Protein AF-A0A955N1K5-F1 (afdb_monomer_lite)

Structure (mmCIF, N/CA/C/O backbone):
data_AF-A0A955N1K5-F1
#
_entry.id   AF-A0A955N1K5-F1
#
loop_
_atom_site.group_PDB
_atom_site.id
_atom_site.type_symbol
_atom_site.label_atom_id
_atom_site.label_alt_id
_atom_site.label_comp_id
_atom_site.label_asym_id
_atom_site.label_entity_id
_atom_site.label_seq_id
_atom_site.pdbx_PDB_ins_code
_atom_site.Cartn_x
_atom_site.Cartn_y
_atom_site.Cartn_z
_atom_site.occupancy
_atom_site.B_iso_or_equiv
_atom_site.auth_seq_id
_atom_site.auth_comp_id
_atom_site.auth_asym_id
_atom_site.auth_atom_id
_atom_site.pdbx_PDB_model_num
ATOM 1 N N . GLN A 1 1 ? 22.928 -23.665 -43.274 1.00 59.81 1 GLN A N 1
ATOM 2 C CA . GLN A 1 1 ? 23.937 -23.018 -44.144 1.00 59.81 1 GLN A CA 1
ATOM 3 C C . GLN A 1 1 ? 23.493 -22.958 -45.611 1.00 59.81 1 GLN A C 1
ATOM 5 O O . GLN A 1 1 ? 23.493 -21.864 -46.149 1.00 59.81 1 GLN A O 1
ATOM 10 N N . ALA A 1 2 ? 23.004 -24.045 -46.228 1.00 74.44 2 ALA A N 1
ATOM 11 C CA . ALA A 1 2 ? 22.554 -24.039 -47.636 1.00 74.44 2 ALA A CA 1
ATOM 12 C C . ALA A 1 2 ? 21.401 -23.062 -47.976 1.00 74.44 2 ALA A C 1
ATOM 14 O O . ALA A 1 2 ? 21.332 -22.563 -49.092 1.00 74.44 2 ALA A O 1
ATOM 15 N N . PHE A 1 3 ? 20.502 -22.772 -47.029 1.00 81.19 3 PHE A N 1
ATOM 16 C CA . PHE A 1 3 ? 19.391 -21.833 -47.245 1.00 81.19 3 PHE A CA 1
ATOM 17 C C . PHE A 1 3 ? 19.854 -20.373 -47.374 1.00 81.19 3 PHE A C 1
ATOM 19 O O . PHE A 1 3 ? 19.385 -19.660 -48.250 1.00 81.19 3 PHE A O 1
ATOM 26 N N . ILE A 1 4 ? 20.814 -19.951 -46.543 1.00 79.25 4 ILE A N 1
ATOM 27 C CA . ILE A 1 4 ? 21.370 -18.589 -46.571 1.00 79.25 4 ILE A CA 1
ATOM 28 C C . ILE A 1 4 ? 22.129 -18.345 -47.878 1.00 79.25 4 ILE A C 1
ATOM 30 O O . ILE A 1 4 ? 21.906 -17.327 -48.515 1.00 79.25 4 ILE A O 1
ATOM 34 N N . ALA A 1 5 ? 22.939 -19.315 -48.314 1.00 81.31 5 ALA A N 1
ATOM 35 C CA . ALA A 1 5 ? 23.672 -19.221 -49.578 1.00 81.31 5 ALA A CA 1
ATOM 36 C C . ALA A 1 5 ? 22.735 -19.060 -50.790 1.00 81.31 5 ALA A C 1
ATOM 38 O O . ALA A 1 5 ? 22.993 -18.250 -51.669 1.00 81.31 5 ALA A O 1
ATOM 39 N N . ARG A 1 6 ? 21.596 -19.767 -50.805 1.00 83.75 6 ARG A N 1
ATOM 40 C CA . ARG A 1 6 ? 20.588 -19.621 -51.870 1.00 83.75 6 ARG A CA 1
ATOM 41 C C . ARG A 1 6 ? 19.860 -18.278 -51.844 1.00 83.75 6 ARG A C 1
ATOM 43 O O . ARG A 1 6 ? 19.442 -17.805 -52.893 1.00 83.75 6 ARG A O 1
ATOM 50 N N . LEU A 1 7 ? 19.672 -17.686 -50.663 1.00 82.88 7 LEU A N 1
ATOM 51 C CA . LEU A 1 7 ? 19.115 -16.337 -50.553 1.00 82.88 7 LEU A CA 1
ATOM 52 C C . LEU A 1 7 ? 20.117 -15.288 -51.046 1.00 82.88 7 LEU A C 1
ATOM 54 O O . LEU A 1 7 ? 19.706 -14.374 -51.750 1.00 82.88 7 LEU A O 1
ATOM 58 N N . GLU A 1 8 ? 21.408 -15.439 -50.735 1.00 83.44 8 GLU A N 1
ATOM 59 C CA . GLU A 1 8 ? 22.475 -14.587 -51.284 1.00 83.44 8 GLU A CA 1
ATOM 60 C C . GLU A 1 8 ? 22.491 -14.651 -52.819 1.00 83.44 8 GLU A C 1
ATOM 62 O O . GLU A 1 8 ? 22.322 -13.621 -53.464 1.00 83.44 8 GLU A O 1
ATOM 67 N N . GLU A 1 9 ? 22.543 -15.856 -53.400 1.00 85.88 9 GLU A N 1
ATOM 68 C CA . GLU A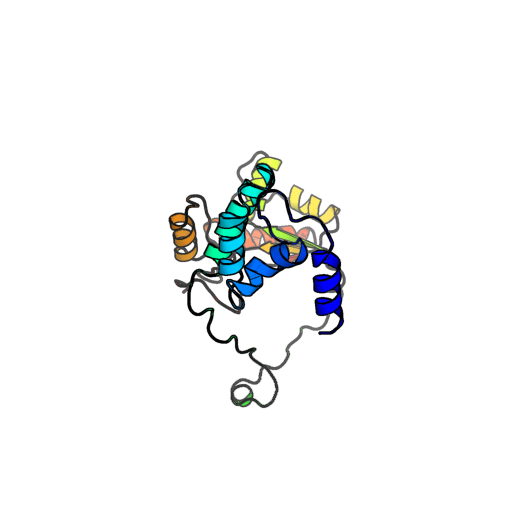 1 9 ? 22.518 -16.052 -54.860 1.00 85.88 9 GLU A CA 1
ATOM 69 C C . GLU A 1 9 ? 21.270 -15.453 -55.529 1.00 85.88 9 GLU A C 1
ATOM 71 O O . GLU A 1 9 ? 21.360 -14.885 -56.615 1.00 85.88 9 GLU A O 1
ATOM 76 N N . PHE A 1 10 ? 20.098 -15.566 -54.895 1.00 87.94 10 PHE A N 1
ATOM 77 C CA . PHE A 1 10 ? 18.860 -14.989 -55.418 1.00 87.94 10 PHE A CA 1
ATOM 78 C C . PHE A 1 10 ? 18.899 -13.454 -55.401 1.00 87.94 10 PHE A C 1
ATOM 80 O O . PHE A 1 10 ? 18.646 -12.817 -56.423 1.00 87.94 10 PHE A O 1
ATOM 87 N N . PHE A 1 11 ? 19.248 -12.848 -54.262 1.00 88.00 11 PHE A N 1
ATOM 88 C CA . PHE A 1 11 ? 19.240 -11.390 -54.110 1.00 88.00 11 PHE A CA 1
ATOM 89 C C . PHE A 1 11 ? 20.395 -10.682 -54.830 1.00 88.00 11 PHE A C 1
ATOM 91 O O . PHE A 1 11 ? 20.293 -9.479 -55.055 1.00 88.00 11 PHE A O 1
ATOM 98 N N . ASP A 1 12 ? 21.442 -11.401 -55.240 1.00 86.31 12 ASP A N 1
ATOM 99 C CA . ASP A 1 12 ? 22.481 -10.892 -56.145 1.00 86.31 12 ASP A CA 1
ATOM 100 C C . ASP A 1 12 ? 21.960 -10.635 -57.571 1.00 86.31 12 ASP A C 1
ATOM 102 O O . ASP A 1 12 ? 22.553 -9.849 -58.311 1.00 86.31 12 ASP A O 1
ATOM 106 N N . THR A 1 13 ? 20.841 -11.258 -57.961 1.00 88.62 13 THR A N 1
ATOM 107 C CA . THR A 1 13 ? 20.196 -11.024 -59.268 1.00 88.62 13 THR A CA 1
ATOM 108 C C . THR A 1 13 ? 19.168 -9.887 -59.257 1.00 88.62 13 THR A C 1
ATOM 110 O O . THR A 1 13 ? 18.725 -9.447 -60.318 1.00 88.62 13 THR A O 1
ATOM 113 N N . GLU A 1 14 ? 18.816 -9.387 -58.073 1.00 89.50 14 GLU A N 1
ATOM 114 C CA . GLU A 1 14 ? 17.823 -8.333 -57.862 1.00 89.50 14 GLU A CA 1
ATOM 115 C C . GLU A 1 14 ? 18.480 -6.938 -57.815 1.00 89.50 14 GLU A C 1
ATOM 117 O O . GLU A 1 14 ? 19.673 -6.809 -57.517 1.00 89.50 14 GLU A O 1
ATOM 122 N N . PRO A 1 15 ? 17.734 -5.854 -58.099 1.00 86.56 15 PRO A N 1
ATOM 123 C CA . PRO A 1 15 ? 18.280 -4.505 -58.024 1.00 86.56 15 PRO A CA 1
ATOM 124 C C . PRO A 1 15 ? 18.737 -4.153 -56.594 1.00 86.56 15 PRO A C 1
ATOM 126 O O . PRO A 1 15 ? 18.101 -4.553 -55.614 1.00 86.56 15 PRO A O 1
ATOM 129 N N . PRO A 1 16 ? 19.820 -3.366 -56.449 1.00 87.06 16 PRO A N 1
ATOM 130 C CA . PRO A 1 16 ? 20.328 -2.970 -55.143 1.00 87.06 16 PRO A CA 1
ATOM 131 C C . PRO A 1 16 ? 19.340 -2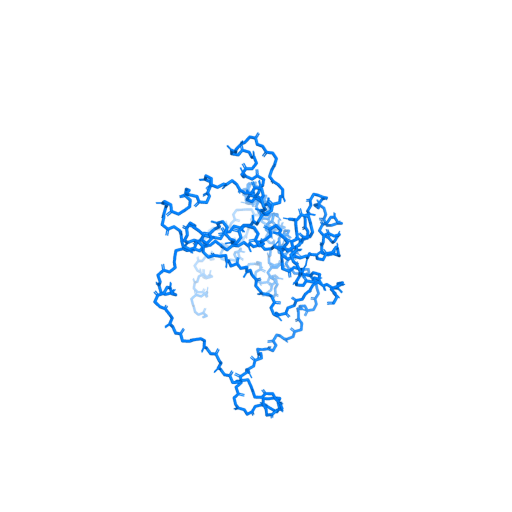.059 -54.410 1.00 87.06 16 PRO A C 1
ATOM 133 O O . PRO A 1 16 ? 18.555 -1.327 -55.019 1.00 87.06 16 PRO A O 1
ATOM 136 N N . VAL A 1 17 ? 19.432 -2.044 -53.081 1.00 84.50 17 VAL A N 1
ATOM 137 C CA . VAL A 1 17 ? 18.657 -1.134 -52.237 1.00 84.50 17 VAL A CA 1
ATOM 138 C C . VAL A 1 17 ? 19.058 0.306 -52.561 1.00 84.50 17 VAL A C 1
ATOM 140 O O . VAL A 1 17 ? 20.218 0.708 -52.395 1.00 84.50 17 VAL A O 1
ATOM 143 N N . GLY A 1 18 ? 18.086 1.085 -53.040 1.00 78.69 18 GLY A N 1
ATOM 144 C CA . GLY A 1 18 ? 18.268 2.495 -53.375 1.00 78.69 18 GLY A CA 1
ATOM 145 C C . GLY A 1 18 ? 18.814 3.275 -52.180 1.00 78.69 18 GLY A C 1
ATOM 146 O O . GLY A 1 18 ? 18.284 3.171 -51.081 1.00 78.69 18 GLY A O 1
ATOM 147 N N . GLY A 1 19 ? 19.900 4.021 -52.389 1.00 79.81 19 GLY A N 1
ATOM 148 C CA . GLY A 1 19 ? 20.586 4.786 -51.341 1.00 79.81 19 GLY A CA 1
ATOM 149 C C . GLY A 1 19 ? 21.733 4.053 -50.632 1.00 79.81 19 GLY A C 1
ATOM 150 O O . GLY A 1 19 ? 22.594 4.729 -50.077 1.00 79.81 19 GLY A O 1
ATOM 151 N N . LEU A 1 20 ? 21.802 2.715 -50.699 1.00 81.44 20 LEU A N 1
ATOM 152 C CA . LEU A 1 20 ? 22.854 1.912 -50.045 1.00 81.44 20 LEU A CA 1
ATOM 153 C C . LEU A 1 20 ? 23.731 1.110 -51.014 1.00 81.44 20 LEU A C 1
ATOM 155 O O . LEU A 1 20 ? 24.827 0.700 -50.641 1.00 81.44 20 LEU A O 1
ATOM 159 N N . GLY A 1 21 ? 23.273 0.875 -52.248 1.00 81.69 21 GLY A N 1
ATOM 160 C CA . GLY A 1 21 ? 24.094 0.273 -53.307 1.00 81.69 21 GLY A CA 1
ATOM 161 C C . GLY A 1 21 ? 24.486 -1.191 -53.077 1.00 81.69 21 GLY A C 1
ATOM 162 O O . GLY A 1 21 ? 25.385 -1.688 -53.747 1.00 81.69 21 GLY A O 1
ATOM 163 N N . THR A 1 22 ? 23.824 -1.884 -52.147 1.00 85.50 22 THR A N 1
ATOM 164 C CA . THR A 1 22 ? 24.037 -3.311 -51.857 1.00 85.50 22 THR A CA 1
ATOM 165 C C . THR A 1 22 ? 22.741 -4.091 -52.044 1.00 85.50 22 THR A C 1
ATOM 167 O O . THR A 1 22 ? 21.657 -3.506 -52.107 1.00 85.50 22 THR A O 1
ATOM 170 N N . THR A 1 23 ? 22.835 -5.415 -52.156 1.00 90.62 23 THR A N 1
ATOM 171 C CA . THR A 1 23 ? 21.651 -6.280 -52.236 1.00 90.62 23 THR A CA 1
ATOM 172 C C . THR A 1 23 ? 20.829 -6.180 -50.954 1.00 90.62 23 THR A C 1
ATOM 174 O O . THR A 1 23 ? 21.359 -5.853 -49.887 1.00 90.62 23 THR A O 1
ATOM 177 N N . LEU A 1 24 ? 19.526 -6.472 -51.025 1.00 87.12 24 LEU A N 1
ATOM 178 C CA . LEU A 1 24 ? 18.658 -6.452 -49.841 1.00 87.12 24 LEU A CA 1
ATOM 179 C C . LEU A 1 24 ? 19.196 -7.374 -48.742 1.00 87.12 24 LEU A C 1
ATOM 181 O O . LEU A 1 24 ? 19.251 -6.999 -47.571 1.00 87.12 24 LEU A O 1
ATOM 185 N N . PHE A 1 25 ? 19.638 -8.567 -49.133 1.00 88.44 25 PHE A N 1
ATOM 186 C CA . PHE A 1 25 ? 20.195 -9.528 -48.196 1.00 88.44 25 PHE A CA 1
ATOM 187 C C . PHE A 1 25 ? 21.510 -9.034 -47.580 1.00 88.44 25 PHE A C 1
ATOM 189 O O . PHE A 1 25 ? 21.684 -9.108 -46.363 1.00 88.44 25 PHE A O 1
ATOM 1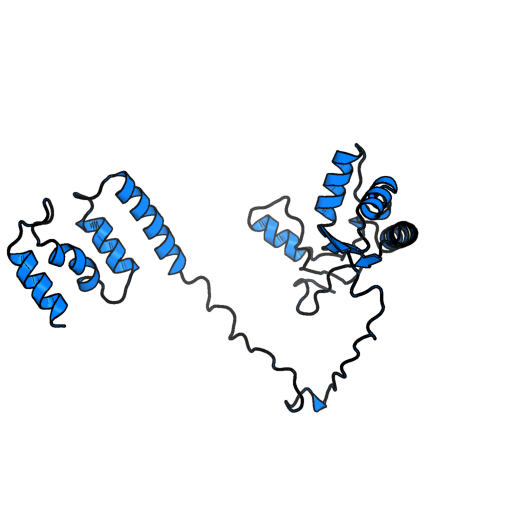96 N N . GLY A 1 26 ? 22.398 -8.451 -48.393 1.00 87.19 26 GLY A N 1
ATOM 197 C CA . GLY A 1 26 ? 23.628 -7.819 -47.918 1.00 87.19 26 GLY A CA 1
ATOM 198 C C . GLY A 1 26 ? 23.355 -6.669 -46.948 1.00 87.19 26 GLY A C 1
ATOM 199 O O . GLY A 1 26 ? 23.976 -6.605 -45.888 1.00 87.19 26 GLY A O 1
ATOM 200 N N . THR A 1 27 ? 22.366 -5.825 -47.257 1.00 89.44 27 THR A N 1
ATOM 201 C CA . THR A 1 27 ? 21.914 -4.731 -46.389 1.00 89.44 27 THR A CA 1
ATOM 202 C C . THR A 1 27 ? 21.488 -5.278 -45.030 1.00 89.44 27 THR A C 1
ATOM 204 O O . THR A 1 27 ? 22.069 -4.900 -44.022 1.00 89.44 27 THR A O 1
ATOM 207 N N . LEU A 1 28 ? 20.548 -6.227 -44.980 1.00 89.50 28 LEU A N 1
ATOM 208 C CA . LEU A 1 28 ? 20.025 -6.766 -43.717 1.00 89.50 28 LEU A CA 1
ATOM 209 C C . LEU A 1 28 ? 21.088 -7.491 -42.877 1.00 89.50 28 LEU A C 1
ATOM 211 O O . LEU A 1 28 ? 20.984 -7.537 -41.651 1.00 89.50 28 LEU A O 1
ATOM 215 N N . ARG A 1 29 ? 22.122 -8.040 -43.519 1.00 89.69 29 ARG A N 1
ATOM 216 C CA . ARG A 1 29 ? 23.210 -8.761 -42.850 1.00 89.69 29 ARG A CA 1
ATOM 217 C C . ARG A 1 29 ? 24.349 -7.845 -42.389 1.00 89.69 29 ARG A C 1
ATOM 219 O O . ARG A 1 29 ? 25.094 -8.218 -41.482 1.00 89.69 29 ARG A O 1
ATOM 226 N N . ALA A 1 30 ? 24.479 -6.651 -42.965 1.00 91.62 30 ALA A N 1
ATOM 227 C CA . ALA A 1 30 ? 25.572 -5.724 -42.685 1.00 91.62 30 ALA A CA 1
ATOM 228 C C . ALA A 1 30 ? 25.722 -5.329 -41.198 1.00 91.62 30 ALA A C 1
ATOM 230 O O . ALA A 1 30 ? 26.855 -5.362 -40.714 1.00 91.62 30 ALA A O 1
ATOM 231 N N . PRO A 1 31 ? 24.646 -5.052 -40.426 1.00 92.94 31 PRO A N 1
ATOM 232 C CA . PRO A 1 31 ? 24.770 -4.753 -39.000 1.00 92.94 31 PRO A CA 1
ATOM 233 C C . PRO A 1 31 ? 25.352 -5.936 -38.222 1.00 92.94 31 PRO A C 1
ATOM 235 O O . PRO A 1 31 ? 26.295 -5.767 -37.451 1.00 92.94 31 PRO A O 1
ATOM 238 N N . ILE A 1 32 ? 24.845 -7.148 -38.483 1.00 92.44 32 ILE A N 1
ATOM 239 C CA . ILE A 1 32 ? 25.281 -8.392 -37.829 1.00 92.44 32 ILE A CA 1
ATOM 240 C C . ILE A 1 32 ? 26.763 -8.656 -38.109 1.00 92.44 32 ILE A C 1
ATOM 242 O O . ILE A 1 32 ? 27.496 -9.068 -37.217 1.00 92.44 32 ILE A O 1
ATOM 246 N N . LEU A 1 33 ? 27.226 -8.399 -39.335 1.00 91.62 33 LEU A N 1
ATOM 247 C CA . LEU A 1 33 ? 28.637 -8.553 -39.697 1.00 91.62 33 LEU A CA 1
ATOM 248 C C . LEU A 1 33 ? 29.524 -7.478 -39.059 1.00 91.62 33 LEU A C 1
ATOM 250 O O . LEU A 1 33 ? 30.640 -7.781 -38.644 1.00 91.62 33 LEU A O 1
ATOM 254 N N . ALA A 1 34 ? 29.035 -6.241 -38.961 1.00 93.06 34 ALA A N 1
ATOM 255 C CA . ALA A 1 34 ? 29.769 -5.131 -38.362 1.00 93.06 34 ALA A CA 1
ATOM 256 C C . ALA A 1 34 ? 29.879 -5.238 -36.832 1.00 93.06 34 ALA A C 1
ATOM 258 O O . ALA A 1 34 ? 30.836 -4.736 -36.245 1.00 93.06 34 ALA A O 1
ATOM 259 N N . SER A 1 35 ? 28.909 -5.866 -36.164 1.00 92.88 35 SER A N 1
ATOM 260 C CA . SER A 1 35 ? 28.902 -6.046 -34.705 1.00 92.88 35 SER A CA 1
ATOM 261 C C . SER A 1 35 ? 28.270 -7.385 -34.293 1.00 92.88 35 SER A C 1
ATOM 263 O O . SER A 1 35 ? 27.163 -7.417 -33.756 1.00 92.88 35 SER A O 1
ATOM 265 N N . PRO A 1 36 ? 28.972 -8.519 -34.484 1.00 91.75 36 PRO A N 1
ATOM 266 C CA . PRO A 1 36 ? 28.389 -9.851 -34.282 1.00 91.75 36 PRO A CA 1
ATOM 267 C C . PRO A 1 36 ? 27.930 -10.128 -32.849 1.00 91.75 36 PRO A C 1
ATOM 269 O O . PRO A 1 36 ? 26.953 -10.838 -32.639 1.00 91.75 36 PRO A O 1
ATOM 272 N N . ASN A 1 37 ? 28.625 -9.541 -31.873 1.00 90.81 37 ASN A N 1
ATOM 273 C CA . ASN A 1 37 ? 28.447 -9.830 -30.449 1.00 90.81 37 ASN A CA 1
ATOM 274 C C . ASN A 1 37 ? 27.866 -8.645 -29.658 1.00 90.81 37 ASN A C 1
ATOM 276 O O . ASN A 1 37 ? 27.997 -8.613 -28.439 1.00 90.81 37 ASN A O 1
ATOM 280 N N . SER A 1 38 ? 27.282 -7.642 -30.323 1.00 87.62 38 SER A N 1
ATOM 281 C CA . SER A 1 38 ? 26.705 -6.474 -29.646 1.00 87.62 38 SER A CA 1
ATOM 282 C C . SER A 1 38 ? 25.457 -5.990 -30.367 1.00 87.62 38 SER A C 1
ATOM 284 O O . SER A 1 38 ? 25.542 -5.494 -31.490 1.00 87.62 38 SER A O 1
ATOM 286 N N . LEU A 1 39 ? 24.304 -6.099 -29.702 1.00 87.25 39 LEU A N 1
ATOM 287 C CA . LEU A 1 39 ? 23.049 -5.545 -30.212 1.00 87.25 39 LEU A CA 1
ATOM 288 C C . LEU A 1 39 ? 23.133 -4.020 -30.325 1.00 87.25 39 LEU A C 1
ATOM 290 O O . LEU A 1 39 ? 22.718 -3.475 -31.345 1.00 87.25 39 LEU A O 1
ATOM 294 N N . GLN A 1 40 ? 23.754 -3.346 -29.349 1.00 87.94 40 GLN A N 1
ATOM 295 C CA . GLN A 1 40 ? 24.015 -1.907 -29.414 1.00 87.94 40 GLN A CA 1
ATOM 296 C C . GLN A 1 40 ? 24.889 -1.533 -30.622 1.00 87.94 40 GLN A C 1
ATOM 298 O O . GLN A 1 40 ? 24.591 -0.573 -31.327 1.00 87.94 40 GLN A O 1
ATOM 303 N N . GLY A 1 41 ? 25.929 -2.313 -30.925 1.00 88.62 41 GLY A N 1
ATOM 304 C CA . GLY A 1 41 ? 26.774 -2.091 -32.101 1.00 88.62 41 GLY A CA 1
ATOM 305 C C . GLY A 1 41 ? 26.029 -2.289 -33.428 1.00 88.62 41 GLY A C 1
ATOM 306 O O . GLY A 1 41 ? 26.188 -1.492 -34.355 1.00 88.62 41 GLY A O 1
ATOM 307 N N . GLN A 1 42 ? 25.160 -3.305 -33.516 1.00 92.00 42 GLN A N 1
ATOM 308 C CA . GLN A 1 42 ? 24.286 -3.506 -34.683 1.00 92.00 42 GLN A CA 1
ATOM 309 C C . GLN A 1 42 ? 23.309 -2.336 -34.843 1.00 92.00 42 GLN A C 1
ATOM 311 O O . GLN A 1 42 ? 23.080 -1.857 -35.954 1.00 92.00 42 GLN A O 1
ATOM 316 N N . TRP A 1 43 ? 22.775 -1.842 -33.727 1.00 89.69 43 TRP A N 1
ATOM 317 C CA . TRP A 1 43 ? 21.865 -0.706 -33.691 1.00 89.69 43 TRP A CA 1
ATOM 318 C C . TRP A 1 43 ? 22.518 0.589 -34.182 1.00 89.69 43 TRP A C 1
ATOM 320 O O . TRP A 1 43 ? 21.988 1.265 -35.065 1.00 89.69 43 TRP A O 1
ATOM 330 N N . ASP A 1 44 ? 23.710 0.897 -33.671 1.00 88.00 44 ASP A N 1
ATOM 331 C CA . ASP A 1 44 ? 24.497 2.061 -34.075 1.00 88.00 44 ASP A CA 1
ATOM 332 C C . ASP A 1 44 ? 24.857 2.011 -35.566 1.00 88.00 44 ASP A C 1
ATOM 334 O O . ASP A 1 44 ? 24.855 3.041 -36.246 1.00 88.00 44 ASP A O 1
ATOM 338 N N . TYR A 1 45 ? 25.140 0.815 -36.096 1.00 91.38 45 TYR A N 1
ATOM 339 C CA . TYR A 1 45 ? 25.387 0.625 -37.521 1.00 91.38 45 TYR A CA 1
ATOM 340 C C . TYR A 1 45 ? 24.159 1.005 -38.355 1.00 91.38 45 TYR A C 1
ATOM 342 O O . TYR A 1 45 ? 24.291 1.757 -39.321 1.00 91.38 45 TYR A O 1
ATOM 350 N N . ILE A 1 46 ? 22.971 0.525 -37.977 1.00 90.00 46 ILE A N 1
ATOM 351 C CA . ILE A 1 46 ? 21.713 0.836 -38.670 1.00 90.00 46 ILE A CA 1
ATOM 352 C C . ILE A 1 46 ? 21.445 2.342 -38.640 1.00 90.00 46 ILE A C 1
ATOM 354 O O . ILE A 1 46 ? 21.236 2.951 -39.689 1.00 90.00 46 ILE A O 1
ATOM 358 N N . ALA A 1 47 ? 21.517 2.957 -37.457 1.00 85.75 47 ALA A N 1
ATOM 359 C CA . ALA A 1 47 ? 21.227 4.377 -37.280 1.00 85.75 47 ALA A CA 1
ATOM 360 C C . ALA A 1 47 ? 22.149 5.278 -38.119 1.00 85.75 47 ALA A C 1
ATOM 362 O O . ALA A 1 47 ? 21.703 6.286 -38.660 1.00 85.75 47 ALA A O 1
ATOM 363 N N . ARG A 1 48 ? 23.430 4.912 -38.261 1.00 86.94 48 ARG A N 1
ATOM 364 C CA . ARG A 1 48 ? 24.407 5.695 -39.035 1.00 86.94 48 ARG A CA 1
ATOM 365 C C . ARG A 1 48 ? 24.305 5.465 -40.536 1.00 86.94 48 ARG A C 1
ATOM 367 O O . ARG A 1 48 ? 24.422 6.418 -41.299 1.00 86.94 48 ARG A O 1
ATOM 374 N N . ASN A 1 49 ? 24.135 4.215 -40.962 1.00 88.81 49 ASN A N 1
ATOM 375 C CA . ASN A 1 49 ? 24.264 3.855 -42.373 1.00 88.81 49 ASN A CA 1
ATOM 376 C C . ASN A 1 49 ? 22.930 3.890 -43.121 1.00 88.81 49 ASN A C 1
ATOM 378 O O . ASN A 1 49 ? 22.943 4.057 -44.333 1.00 88.81 49 ASN A O 1
ATOM 382 N N . TRP A 1 50 ? 21.789 3.733 -42.442 1.00 89.88 50 TRP A N 1
ATOM 383 C CA . TRP A 1 50 ? 20.471 3.657 -43.092 1.00 89.88 50 TRP A CA 1
ATOM 384 C C . TRP A 1 50 ? 19.637 4.931 -42.931 1.00 89.88 50 TRP A C 1
ATOM 386 O O . TRP A 1 50 ? 18.501 4.978 -43.392 1.00 89.88 50 TRP A O 1
ATOM 396 N N . ALA A 1 51 ? 20.187 5.989 -42.328 1.00 82.56 51 ALA A N 1
ATOM 397 C CA . ALA A 1 51 ? 19.473 7.247 -42.099 1.00 82.56 51 ALA A CA 1
ATOM 398 C C . ALA A 1 51 ? 18.860 7.855 -43.376 1.00 82.56 51 ALA A C 1
ATOM 400 O O . ALA A 1 51 ? 17.814 8.487 -43.310 1.00 82.56 51 ALA A O 1
ATOM 401 N N . SER A 1 52 ? 19.482 7.644 -44.540 1.00 84.44 52 SER A N 1
ATOM 402 C CA . SER A 1 52 ? 19.013 8.159 -45.833 1.00 84.44 52 SER A CA 1
ATOM 403 C C . SER A 1 52 ? 17.819 7.406 -46.428 1.00 84.44 52 SER A C 1
ATOM 405 O O . SER A 1 52 ? 17.176 7.926 -47.337 1.00 84.44 52 SER A O 1
ATOM 407 N N . ILE A 1 53 ? 17.537 6.188 -45.955 1.00 87.00 53 ILE A N 1
ATOM 408 C CA . ILE A 1 53 ? 16.476 5.318 -46.489 1.00 87.00 53 ILE A CA 1
ATOM 409 C C . ILE A 1 53 ? 15.325 5.104 -45.500 1.00 87.00 53 ILE A C 1
ATOM 411 O O . ILE A 1 53 ? 14.290 4.548 -45.866 1.00 87.00 53 ILE A O 1
ATOM 415 N N . LEU A 1 54 ? 15.509 5.509 -44.243 1.00 86.00 54 LEU A N 1
ATOM 416 C CA . LEU A 1 54 ? 14.526 5.333 -43.185 1.00 86.00 54 LEU A CA 1
ATOM 417 C C . LEU A 1 54 ? 13.544 6.514 -43.164 1.00 86.00 54 LEU A C 1
ATOM 419 O O . LEU A 1 54 ? 13.980 7.662 -43.197 1.00 86.00 54 LEU A O 1
ATOM 423 N N . PRO A 1 55 ? 12.229 6.258 -43.056 1.00 89.44 55 PRO A N 1
ATOM 424 C CA . PRO A 1 55 ? 11.250 7.305 -42.784 1.00 89.44 55 PRO A CA 1
ATOM 425 C C . PRO A 1 55 ? 11.554 8.049 -41.476 1.00 89.44 55 PRO A C 1
ATOM 427 O O . PRO A 1 55 ? 11.992 7.433 -40.499 1.00 89.44 55 PRO A O 1
ATOM 430 N N . ASP A 1 56 ? 11.258 9.350 -41.427 1.00 85.75 56 ASP A N 1
ATOM 431 C CA . ASP A 1 56 ? 11.544 10.203 -40.262 1.00 85.75 56 ASP A CA 1
ATOM 432 C C . ASP A 1 56 ? 10.902 9.685 -38.960 1.00 85.75 56 ASP A C 1
ATOM 434 O O . ASP A 1 56 ? 11.509 9.753 -37.889 1.00 85.75 56 ASP A O 1
ATOM 438 N N . ASP A 1 57 ? 9.690 9.120 -39.030 1.00 87.75 57 ASP A N 1
ATOM 439 C CA . ASP A 1 57 ? 8.997 8.569 -37.858 1.00 87.75 57 ASP A CA 1
ATOM 440 C C . ASP A 1 57 ? 9.699 7.317 -37.311 1.00 87.75 57 ASP A C 1
ATOM 442 O O . ASP A 1 57 ? 9.773 7.104 -36.096 1.00 87.75 57 ASP A O 1
ATOM 446 N N . LEU A 1 58 ? 10.243 6.492 -38.208 1.00 84.00 58 LEU A N 1
ATOM 447 C CA . LEU A 1 58 ? 11.005 5.312 -37.846 1.00 84.00 58 LEU A CA 1
ATOM 448 C C . LEU A 1 58 ? 12.366 5.721 -37.280 1.00 84.00 58 LEU A C 1
ATOM 450 O O . LEU A 1 58 ? 12.755 5.198 -36.243 1.00 84.00 58 LEU A O 1
ATOM 454 N N . ALA A 1 59 ? 13.043 6.708 -37.870 1.00 82.62 59 ALA A N 1
ATOM 455 C CA . ALA A 1 59 ? 14.305 7.241 -37.355 1.00 82.62 59 ALA A CA 1
ATOM 456 C C . ALA A 1 59 ? 14.177 7.784 -35.914 1.00 82.62 59 ALA A C 1
ATOM 458 O O . ALA A 1 59 ? 15.033 7.523 -35.061 1.00 82.62 59 ALA A O 1
ATOM 459 N N . GLN A 1 60 ? 13.072 8.469 -35.597 1.00 83.75 60 GLN A N 1
ATOM 460 C CA . GLN A 1 60 ? 12.784 8.931 -34.233 1.00 83.75 60 GLN A CA 1
ATOM 461 C C . GLN A 1 60 ? 12.568 7.767 -33.256 1.00 83.75 60 GLN A C 1
ATOM 463 O O . GLN A 1 60 ? 13.164 7.748 -32.176 1.00 83.75 60 GLN A O 1
ATOM 468 N N . LYS A 1 61 ? 11.773 6.757 -33.639 1.00 85.69 61 LYS A N 1
ATOM 469 C CA . LYS A 1 61 ? 11.584 5.536 -32.831 1.00 85.69 61 LYS A CA 1
ATOM 470 C C . LYS A 1 61 ? 12.903 4.796 -32.618 1.00 85.69 61 LYS A C 1
ATOM 472 O O . LYS A 1 61 ? 13.149 4.285 -31.527 1.00 85.69 61 LYS A O 1
ATOM 477 N N . LEU A 1 62 ? 13.760 4.768 -33.638 1.00 83.38 62 LEU A N 1
ATOM 478 C CA . LEU A 1 62 ? 15.058 4.113 -33.557 1.00 83.38 62 LEU A CA 1
ATOM 479 C C . LEU A 1 62 ? 15.995 4.824 -32.564 1.00 83.38 62 LEU A C 1
ATOM 481 O O . LEU A 1 62 ? 16.748 4.185 -31.830 1.00 83.38 62 LEU A O 1
ATOM 485 N N . THR A 1 63 ? 15.916 6.151 -32.484 1.00 84.25 63 THR A N 1
ATOM 486 C CA . THR A 1 63 ? 16.683 6.924 -31.497 1.00 84.25 63 THR A CA 1
ATOM 487 C C . THR A 1 63 ? 16.260 6.557 -30.072 1.00 84.25 63 THR A C 1
ATOM 489 O O . THR A 1 63 ? 17.110 6.219 -29.251 1.00 84.25 63 THR A O 1
ATOM 492 N N . LEU A 1 64 ? 14.947 6.511 -29.809 1.00 85.94 64 LEU A N 1
ATOM 493 C CA . LEU A 1 64 ? 14.391 6.154 -28.500 1.00 85.94 64 LEU A CA 1
ATOM 494 C C . LEU A 1 64 ? 14.805 4.747 -28.045 1.00 85.94 64 LEU A C 1
ATOM 496 O O . LEU A 1 64 ? 15.251 4.565 -26.914 1.00 85.94 64 LEU A O 1
ATOM 500 N N . VAL A 1 65 ? 14.673 3.745 -28.916 1.00 85.56 65 VAL A N 1
ATOM 501 C CA . VAL A 1 65 ? 15.071 2.367 -28.581 1.00 85.56 65 VAL A CA 1
ATOM 502 C C . VAL A 1 65 ? 16.585 2.279 -28.354 1.00 85.56 65 VAL A C 1
ATOM 504 O O . VAL A 1 65 ? 17.025 1.577 -27.447 1.00 85.56 65 VAL A O 1
ATOM 507 N N . GLY A 1 66 ? 17.384 3.055 -29.092 1.00 85.19 66 GLY A N 1
ATOM 508 C CA . GLY A 1 66 ? 18.825 3.155 -28.861 1.00 85.19 66 GLY A CA 1
ATOM 509 C C . GLY A 1 66 ? 19.200 3.799 -27.522 1.00 85.19 66 GLY A C 1
ATOM 510 O O . GLY A 1 66 ? 20.232 3.452 -26.953 1.00 85.19 66 GLY A O 1
ATOM 511 N N . ASP A 1 67 ? 18.393 4.729 -27.004 1.00 85.31 67 ASP A N 1
ATOM 512 C CA . ASP A 1 67 ? 18.559 5.261 -25.644 1.00 85.31 67 ASP A CA 1
ATOM 513 C C . ASP A 1 67 ? 18.195 4.207 -24.583 1.00 85.31 67 ASP A C 1
ATOM 515 O O . ASP A 1 67 ? 18.887 4.088 -23.573 1.00 85.31 67 ASP A O 1
ATOM 519 N N . MET A 1 68 ? 17.151 3.403 -24.820 1.00 83.50 68 MET A N 1
ATOM 520 C CA . MET A 1 68 ? 16.751 2.321 -23.910 1.00 83.50 68 MET A CA 1
ATOM 521 C C . MET A 1 68 ? 17.807 1.217 -23.812 1.00 83.50 68 MET A C 1
ATOM 523 O O . MET A 1 68 ? 18.115 0.787 -22.704 1.00 83.50 68 MET A O 1
ATOM 527 N N . LEU A 1 69 ? 18.376 0.787 -24.944 1.00 83.00 69 LEU A N 1
ATOM 528 C CA . LEU A 1 69 ? 19.445 -0.220 -24.976 1.00 83.00 69 LEU A CA 1
ATOM 529 C C . LEU A 1 69 ? 20.692 0.266 -24.225 1.00 83.00 69 LEU A C 1
ATOM 531 O O . LEU A 1 69 ? 21.227 -0.453 -23.386 1.00 83.00 69 LEU A O 1
ATOM 535 N N . ARG A 1 70 ? 21.089 1.531 -24.419 1.00 83.81 70 ARG A N 1
ATOM 536 C CA . ARG A 1 70 ? 22.188 2.142 -23.653 1.00 83.81 70 ARG A CA 1
ATOM 537 C C . ARG A 1 70 ? 21.920 2.188 -22.153 1.00 83.81 70 ARG A C 1
ATOM 539 O O . ARG A 1 70 ? 22.853 2.045 -21.368 1.00 83.81 70 ARG A O 1
ATOM 546 N N . GLU A 1 71 ? 20.677 2.429 -21.747 1.00 81.75 71 GLU A N 1
ATOM 547 C CA . GLU A 1 71 ? 20.316 2.455 -20.330 1.00 81.75 71 GLU A CA 1
ATOM 548 C C . GLU A 1 71 ? 20.238 1.047 -19.714 1.00 81.75 71 GLU A C 1
ATOM 550 O O . GLU A 1 71 ? 20.474 0.903 -18.515 1.00 81.75 71 GLU A O 1
ATOM 555 N N . GLU A 1 72 ? 19.949 0.019 -20.515 1.00 78.75 72 GLU A N 1
ATOM 556 C CA . GLU A 1 72 ? 19.951 -1.391 -20.105 1.00 78.75 72 GLU A CA 1
ATOM 557 C C . GLU A 1 72 ? 21.374 -1.949 -19.957 1.00 78.75 72 GLU A C 1
ATOM 559 O O . GLU A 1 72 ? 21.687 -2.547 -18.929 1.00 78.75 72 GLU A O 1
ATOM 564 N N . GLU A 1 73 ? 22.273 -1.655 -20.904 1.00 74.69 73 GLU A N 1
ATOM 565 C CA . GLU A 1 73 ? 23.695 -2.037 -20.828 1.00 74.69 73 GLU A CA 1
ATOM 566 C C . GLU A 1 73 ? 24.472 -1.263 -19.746 1.00 74.69 73 GLU A C 1
ATOM 568 O O . GLU A 1 73 ? 25.602 -1.612 -19.382 1.00 74.69 73 GLU A O 1
ATOM 573 N N . ARG A 1 74 ? 23.890 -0.191 -19.201 1.00 78.56 74 ARG A N 1
ATOM 574 C CA . ARG A 1 74 ? 24.531 0.604 -18.160 1.00 78.56 74 ARG A CA 1
ATOM 575 C C . ARG A 1 74 ? 24.633 -0.211 -16.872 1.00 78.56 74 ARG A C 1
ATOM 577 O O . ARG A 1 74 ? 23.636 -0.498 -16.217 1.00 78.56 74 ARG A O 1
ATOM 584 N N . MET A 1 75 ? 25.865 -0.506 -16.454 1.00 67.69 75 MET A N 1
ATOM 585 C CA . MET A 1 75 ? 26.180 -1.109 -15.152 1.00 67.69 75 MET A CA 1
ATOM 586 C C . MET A 1 75 ? 25.518 -0.318 -14.007 1.00 67.69 75 MET A C 1
ATOM 588 O O . MET A 1 75 ? 26.010 0.731 -13.587 1.00 67.69 75 MET A O 1
ATOM 592 N N . ARG A 1 76 ? 24.391 -0.825 -13.491 1.00 67.38 76 ARG A N 1
ATOM 593 C CA . ARG A 1 76 ? 23.652 -0.265 -12.341 1.00 67.38 76 ARG A CA 1
ATOM 594 C C . ARG A 1 76 ? 24.030 -0.923 -11.003 1.00 67.38 76 ARG A C 1
ATOM 596 O O . ARG A 1 76 ? 23.452 -0.590 -9.972 1.00 67.38 76 ARG A O 1
ATOM 603 N N . GLY A 1 77 ? 25.011 -1.825 -11.012 1.00 67.38 77 GLY A N 1
ATOM 604 C CA . GLY A 1 77 ? 25.496 -2.579 -9.855 1.00 67.38 77 GLY A CA 1
ATOM 605 C C . GLY A 1 77 ? 25.804 -4.029 -10.229 1.00 67.38 77 GLY A C 1
ATOM 606 O O . GLY A 1 77 ? 25.558 -4.446 -11.355 1.00 67.38 77 GLY A O 1
ATOM 607 N N . TRP A 1 78 ? 26.307 -4.809 -9.275 1.00 69.12 78 TRP A N 1
ATOM 608 C CA . TRP A 1 78 ? 26.688 -6.219 -9.464 1.00 69.12 78 TRP A CA 1
ATOM 609 C C . TRP A 1 78 ? 25.493 -7.192 -9.428 1.00 69.12 78 TRP A C 1
ATOM 611 O O . TRP A 1 78 ? 25.678 -8.398 -9.309 1.00 69.12 78 TRP A O 1
ATOM 621 N N . GLY A 1 79 ? 24.268 -6.662 -9.514 1.00 61.62 79 GLY A N 1
ATOM 622 C CA . GLY A 1 79 ? 23.053 -7.387 -9.154 1.00 61.62 79 GLY A CA 1
ATOM 623 C C . GLY A 1 79 ? 22.936 -7.601 -7.637 1.00 61.62 79 GLY A C 1
ATOM 624 O O . GLY A 1 79 ? 23.868 -7.300 -6.884 1.00 61.62 79 GLY A O 1
ATOM 625 N N . PRO A 1 80 ? 21.775 -8.067 -7.149 1.00 62.56 80 PRO A N 1
ATOM 626 C CA . PRO A 1 80 ? 21.709 -8.646 -5.814 1.00 62.56 80 PRO A CA 1
ATOM 627 C C . PRO A 1 80 ? 22.690 -9.834 -5.733 1.00 62.56 80 PRO A C 1
ATOM 629 O O . PRO A 1 80 ? 22.929 -10.481 -6.756 1.00 62.56 80 PRO A O 1
ATOM 632 N N . PRO A 1 81 ? 23.271 -10.131 -4.556 1.00 67.75 81 PRO A N 1
ATOM 633 C CA . PRO A 1 81 ? 24.020 -11.371 -4.366 1.00 67.75 81 PRO A CA 1
ATOM 634 C C . PRO A 1 81 ? 23.167 -12.568 -4.797 1.00 67.75 81 PRO A C 1
ATOM 636 O O . PRO A 1 81 ? 21.937 -12.471 -4.839 1.00 67.75 81 PRO A O 1
ATOM 639 N N . GLU A 1 82 ? 23.824 -13.681 -5.124 1.00 64.81 82 GLU A N 1
ATOM 640 C CA . GLU A 1 82 ? 23.152 -14.923 -5.502 1.00 64.81 82 GLU A CA 1
ATOM 641 C C . GLU A 1 82 ? 22.000 -15.203 -4.526 1.00 64.81 82 GLU A C 1
ATOM 643 O O . GLU A 1 82 ? 22.196 -15.336 -3.316 1.00 64.81 82 GLU A O 1
ATOM 648 N N . ALA A 1 83 ? 20.770 -15.193 -5.045 1.00 58.41 83 ALA A N 1
ATOM 649 C CA . ALA A 1 83 ? 19.591 -15.429 -4.233 1.00 58.41 83 ALA A CA 1
ATOM 650 C C . ALA A 1 83 ? 19.547 -16.923 -3.913 1.00 58.41 83 ALA A C 1
ATOM 652 O O . ALA A 1 83 ? 19.024 -17.727 -4.685 1.00 58.41 83 ALA A O 1
ATOM 653 N N . HIS A 1 84 ? 20.133 -17.308 -2.784 1.00 69.06 84 HIS A N 1
ATOM 654 C CA . HIS A 1 84 ? 19.973 -18.656 -2.271 1.00 69.06 84 HIS A CA 1
ATOM 655 C C . HIS A 1 84 ? 18.503 -18.853 -1.904 1.00 69.06 84 HIS A C 1
ATOM 657 O O . HIS A 1 84 ? 17.979 -18.201 -0.999 1.00 69.06 84 HIS A O 1
ATOM 663 N N . VAL A 1 85 ? 17.824 -19.753 -2.617 1.00 58.28 85 VAL A N 1
ATOM 664 C CA . VAL A 1 85 ? 16.527 -20.258 -2.171 1.00 58.28 85 VAL A CA 1
ATOM 665 C C . VAL A 1 85 ? 16.795 -21.022 -0.884 1.00 58.28 85 VAL A C 1
ATOM 667 O O . VAL A 1 85 ? 17.392 -22.097 -0.911 1.00 58.28 85 VAL A O 1
ATOM 670 N N . LEU A 1 86 ? 16.398 -20.441 0.246 1.00 62.53 86 LEU A N 1
ATOM 671 C CA . LEU A 1 86 ? 16.450 -21.129 1.526 1.00 62.53 86 LEU A CA 1
ATOM 672 C C . LEU A 1 86 ? 15.510 -22.335 1.440 1.00 62.53 86 LEU A C 1
ATOM 674 O O . LEU A 1 86 ? 14.291 -22.195 1.349 1.00 62.53 86 LEU A O 1
ATOM 678 N N . THR A 1 87 ? 16.088 -23.531 1.404 1.00 54.34 87 THR A N 1
ATOM 679 C CA . THR A 1 87 ? 15.343 -24.784 1.483 1.00 54.34 87 THR A CA 1
ATOM 680 C C . THR A 1 87 ? 15.137 -25.128 2.948 1.00 54.34 87 THR A C 1
ATOM 682 O O . THR A 1 87 ? 16.035 -25.653 3.597 1.00 54.34 87 THR A O 1
ATOM 685 N N . PHE A 1 88 ? 13.952 -24.834 3.472 1.00 52.84 88 PHE A N 1
ATOM 686 C CA . PHE A 1 88 ? 13.551 -25.257 4.810 1.00 52.84 88 PHE A CA 1
ATOM 687 C C . PHE A 1 88 ? 12.980 -26.676 4.718 1.00 52.84 88 PHE A C 1
ATOM 689 O O . PHE A 1 88 ? 11.925 -26.902 4.129 1.00 52.84 88 PHE A O 1
ATOM 696 N N . GLY A 1 89 ? 13.714 -27.658 5.236 1.00 55.41 89 GLY A N 1
ATOM 697 C CA . GLY A 1 89 ? 13.323 -29.064 5.225 1.00 55.41 89 GLY A CA 1
ATOM 698 C C . GLY A 1 89 ? 14.132 -29.863 6.239 1.00 55.41 89 GLY A C 1
ATOM 699 O O . GLY A 1 89 ? 15.196 -29.426 6.675 1.00 55.41 89 GLY A O 1
ATOM 700 N N . LYS A 1 90 ? 13.623 -31.036 6.632 1.00 48.81 90 LYS A N 1
ATOM 701 C CA . LYS A 1 90 ? 14.318 -31.934 7.565 1.00 48.81 90 LYS A CA 1
ATOM 702 C C . LYS A 1 90 ? 15.696 -32.314 7.009 1.00 48.81 90 LYS A C 1
ATOM 704 O O . LYS A 1 90 ? 15.761 -33.048 6.024 1.00 48.81 90 LYS A O 1
ATOM 709 N N . GLY A 1 91 ? 16.766 -31.862 7.666 1.00 53.00 91 GLY A N 1
ATOM 710 C CA . GLY A 1 91 ? 18.125 -32.370 7.451 1.00 53.00 91 GLY A CA 1
ATOM 711 C C . GLY A 1 91 ? 19.145 -31.398 6.852 1.00 53.00 91 GLY A C 1
ATOM 712 O O . GLY A 1 91 ? 20.139 -31.863 6.301 1.00 53.00 91 GLY A O 1
ATOM 713 N N . GLN A 1 92 ? 18.943 -30.081 6.941 1.00 53.53 92 GLN A N 1
ATOM 714 C CA . GLN A 1 92 ? 20.050 -29.123 6.796 1.00 53.53 92 GLN A CA 1
ATOM 715 C C . GLN A 1 92 ? 20.408 -28.569 8.175 1.00 53.53 92 GLN A C 1
ATOM 717 O O . GLN A 1 92 ? 19.505 -28.211 8.920 1.00 53.53 92 GLN A O 1
ATOM 722 N N . ASP A 1 93 ? 21.707 -28.494 8.485 1.00 54.22 93 ASP A N 1
ATOM 723 C CA . ASP A 1 93 ? 22.352 -28.284 9.802 1.00 54.22 93 ASP A CA 1
ATOM 724 C C . ASP A 1 93 ? 21.742 -27.236 10.770 1.00 54.22 93 ASP A C 1
ATOM 726 O O . ASP A 1 93 ? 22.086 -27.225 11.948 1.00 54.22 93 ASP A O 1
ATOM 730 N N . LEU A 1 94 ? 20.829 -26.363 10.333 1.00 53.47 94 LEU A N 1
ATOM 731 C CA . LEU A 1 94 ? 20.106 -25.401 11.179 1.00 53.47 94 LEU A CA 1
ATOM 732 C C . LEU A 1 94 ? 18.712 -25.883 11.633 1.00 53.47 94 LEU A C 1
ATOM 734 O O . LEU A 1 94 ? 18.235 -25.441 12.678 1.00 53.47 94 LEU A O 1
ATOM 738 N N . SER A 1 95 ? 18.067 -26.805 10.904 1.00 50.38 95 SER A N 1
ATOM 739 C CA . SER A 1 95 ? 16.736 -27.342 11.246 1.00 50.38 95 SER A CA 1
ATOM 740 C C . SER A 1 95 ? 16.744 -28.195 12.516 1.00 50.38 95 SER A C 1
ATOM 742 O O . SER A 1 95 ? 15.725 -28.317 13.190 1.00 50.38 95 SER A O 1
ATOM 744 N N . ASP A 1 96 ? 17.897 -28.776 12.853 1.00 54.81 96 ASP A N 1
ATOM 745 C CA . ASP A 1 96 ? 18.068 -29.594 14.059 1.00 54.81 96 ASP A CA 1
ATOM 746 C C . ASP A 1 96 ? 18.250 -28.733 15.323 1.00 54.81 96 ASP A C 1
ATOM 748 O O . ASP A 1 96 ? 17.948 -29.182 16.429 1.00 54.81 96 ASP A O 1
ATOM 752 N N . LEU A 1 97 ? 18.689 -27.475 15.166 1.00 54.41 97 LEU A N 1
ATOM 753 C CA . LEU A 1 97 ? 18.776 -26.481 16.246 1.00 54.41 97 LEU A CA 1
ATOM 754 C C . LEU A 1 97 ? 17.438 -25.769 16.499 1.00 54.41 97 LEU A C 1
ATOM 756 O O . LEU A 1 97 ? 17.166 -25.378 17.634 1.00 54.41 97 LEU A O 1
ATOM 760 N N . TYR A 1 98 ? 16.600 -25.632 15.467 1.00 55.47 98 TYR A N 1
ATOM 761 C CA . TYR A 1 98 ? 15.267 -25.030 15.543 1.00 55.47 98 TYR A CA 1
ATOM 762 C C . TYR A 1 98 ? 14.239 -25.916 14.830 1.00 55.47 98 TYR A C 1
ATOM 764 O O . TYR A 1 98 ? 13.951 -25.702 13.652 1.00 55.47 98 TYR A O 1
ATOM 772 N N . PRO A 1 99 ? 13.654 -26.911 15.519 1.00 57.53 99 PRO A N 1
ATOM 773 C CA . PRO A 1 99 ? 12.590 -27.709 14.935 1.00 57.53 99 PRO A CA 1
ATOM 774 C C . PRO A 1 99 ? 11.335 -26.841 14.740 1.00 57.53 99 PRO A C 1
ATOM 776 O O . PRO A 1 99 ? 10.568 -26.587 15.673 1.00 57.53 99 PRO A O 1
ATOM 779 N N . GLU A 1 100 ? 11.128 -26.372 13.510 1.00 57.41 100 GLU A N 1
ATOM 780 C CA . GLU A 1 100 ? 9.922 -25.664 13.083 1.00 57.41 100 GLU A CA 1
ATOM 781 C C . GLU A 1 100 ? 8.781 -26.665 12.886 1.00 57.41 100 GLU A C 1
ATOM 783 O O . GLU A 1 100 ? 8.536 -27.190 11.801 1.00 57.41 100 GLU A O 1
ATOM 788 N N . TYR A 1 101 ? 8.090 -26.988 13.976 1.00 61.44 101 TYR A N 1
ATOM 789 C CA . TYR A 1 101 ? 6.884 -27.802 13.900 1.00 61.44 101 TYR A CA 1
ATOM 790 C C . TYR A 1 101 ? 5.760 -27.007 13.238 1.00 61.44 101 TYR A C 1
ATOM 792 O O . TYR A 1 101 ? 5.338 -25.971 13.760 1.00 61.44 101 TYR A O 1
ATOM 800 N N . GLU A 1 102 ? 5.235 -27.539 12.137 1.00 61.97 102 GLU A N 1
ATOM 801 C CA . GLU A 1 102 ? 4.000 -27.073 11.514 1.00 61.97 102 GLU A CA 1
ATOM 802 C C . GLU A 1 102 ? 2.874 -27.046 12.563 1.00 61.97 102 GLU A C 1
ATOM 804 O O . GLU A 1 102 ? 2.393 -28.078 13.033 1.00 61.97 102 GLU A O 1
ATOM 809 N N . ARG A 1 103 ? 2.473 -25.838 12.972 1.00 62.44 103 ARG A N 1
ATOM 810 C CA . ARG A 1 103 ? 1.335 -25.584 13.865 1.00 62.44 103 ARG A CA 1
ATOM 811 C C . ARG A 1 103 ? 0.224 -24.879 13.103 1.00 62.44 103 ARG A C 1
ATOM 813 O O . ARG A 1 103 ? -0.197 -23.786 13.475 1.00 62.44 103 ARG A O 1
ATOM 820 N N . TYR A 1 104 ? -0.242 -25.505 12.027 1.00 67.06 104 TYR A N 1
ATOM 821 C CA . TYR A 1 104 ? -1.458 -25.047 11.370 1.00 67.06 104 TYR A CA 1
ATOM 822 C C . TYR A 1 104 ? -2.605 -25.057 12.383 1.00 67.06 104 TYR A C 1
ATOM 824 O O . TYR A 1 104 ? -2.792 -26.024 13.129 1.00 67.06 104 TYR A O 1
ATOM 832 N N . SER A 1 105 ? -3.359 -23.962 12.435 1.00 68.25 105 SER A N 1
ATOM 833 C CA . SER A 1 105 ? -4.660 -23.980 13.091 1.00 68.25 105 SER A CA 1
ATOM 834 C C . SER A 1 105 ? -5.535 -25.027 12.410 1.00 68.25 105 SER A C 1
ATOM 836 O O . SER A 1 105 ? -5.388 -25.278 11.215 1.00 68.25 105 SER A O 1
ATOM 838 N N . ARG A 1 106 ? -6.454 -25.637 13.160 1.00 75.00 106 ARG A N 1
ATOM 839 C CA . ARG A 1 106 ? -7.499 -26.441 12.526 1.00 75.00 106 ARG A CA 1
ATOM 840 C C . ARG A 1 106 ? -8.313 -25.537 11.604 1.00 75.00 106 ARG A C 1
ATOM 842 O O . ARG A 1 106 ? -8.557 -24.383 11.956 1.00 75.00 106 ARG A O 1
ATOM 849 N N . ASP A 1 107 ? -8.704 -26.068 10.453 1.00 75.44 107 ASP A N 1
ATOM 850 C CA . ASP A 1 107 ? -9.629 -25.376 9.567 1.00 75.44 107 ASP A CA 1
ATOM 851 C C . ASP A 1 107 ? -10.950 -25.175 10.311 1.00 75.44 107 ASP A C 1
ATOM 853 O O . ASP A 1 107 ? -11.578 -26.128 10.772 1.00 75.44 107 ASP A O 1
ATOM 857 N N . GLU A 1 108 ? -11.339 -23.916 10.453 1.00 77.19 108 GLU A N 1
ATOM 858 C CA . GLU A 1 108 ? -12.620 -23.523 11.028 1.00 77.19 108 GLU A CA 1
ATOM 859 C C . GLU A 1 108 ? -13.590 -23.176 9.894 1.00 77.19 108 GLU A C 1
ATOM 861 O O . GLU A 1 108 ? -13.177 -22.619 8.874 1.00 77.19 108 GLU A O 1
ATOM 866 N N . ASP A 1 109 ? -14.891 -23.412 10.091 1.00 75.06 109 ASP A N 1
ATOM 867 C CA . ASP A 1 109 ? -15.936 -23.234 9.062 1.00 75.06 109 ASP A CA 1
ATOM 868 C C . ASP A 1 109 ? -15.922 -21.850 8.385 1.00 75.06 109 ASP A C 1
ATOM 870 O O . ASP A 1 109 ? -16.350 -21.685 7.239 1.00 75.06 109 ASP A O 1
ATOM 874 N N . TRP A 1 110 ? -15.431 -20.823 9.084 1.00 76.81 110 TRP A N 1
ATOM 875 C CA . TRP A 1 110 ? -15.347 -19.468 8.547 1.00 76.81 110 TRP A CA 1
ATOM 876 C C . TRP A 1 110 ? -14.211 -19.285 7.531 1.00 76.81 110 TRP A C 1
ATOM 878 O O . TRP A 1 110 ? -14.342 -18.426 6.664 1.00 76.81 110 TRP A O 1
ATOM 888 N N . MET A 1 111 ? -13.125 -20.066 7.605 1.00 79.56 111 MET A N 1
ATOM 889 C CA . MET A 1 111 ? -11.907 -19.864 6.805 1.00 79.56 111 MET A CA 1
ATOM 890 C C . MET A 1 111 ? -12.154 -20.077 5.306 1.00 79.56 111 MET A C 1
ATOM 892 O O . MET A 1 111 ? -11.694 -19.282 4.490 1.00 79.56 111 MET A O 1
ATOM 896 N N . SER A 1 112 ? -12.942 -21.090 4.931 1.00 82.12 112 SER A N 1
ATOM 897 C CA . SER A 1 112 ? -13.289 -21.363 3.525 1.00 82.12 112 SER A CA 1
ATOM 898 C C . SER A 1 112 ? -14.352 -20.417 2.953 1.00 82.12 112 SER A C 1
ATOM 900 O O . SER A 1 112 ? -14.566 -20.400 1.745 1.00 82.12 112 SER A O 1
ATOM 902 N N . ASN A 1 113 ? -15.017 -19.632 3.806 1.00 87.06 113 ASN A N 1
ATOM 903 C CA . ASN A 1 113 ? -16.149 -18.775 3.444 1.00 87.06 113 ASN A CA 1
ATOM 904 C C . ASN A 1 113 ? -15.827 -17.273 3.578 1.00 87.06 113 ASN A C 1
ATOM 906 O O . ASN A 1 113 ? -16.734 -16.438 3.618 1.00 87.06 113 ASN A O 1
ATOM 910 N N . VAL A 1 114 ? -14.544 -16.906 3.680 1.00 92.69 114 VAL A N 1
ATOM 911 C CA . VAL A 1 114 ? -14.139 -15.500 3.797 1.00 92.69 114 VAL A CA 1
ATOM 912 C C . VAL A 1 114 ? -14.363 -14.764 2.478 1.00 92.69 114 VAL A C 1
ATOM 914 O O . VAL A 1 114 ? -13.812 -15.128 1.442 1.00 92.69 114 VAL A O 1
ATOM 917 N N . VAL A 1 115 ? -15.095 -13.653 2.544 1.00 96.00 115 VAL A N 1
ATOM 918 C CA . VAL A 1 115 ? -15.139 -12.637 1.490 1.00 96.00 115 VAL A CA 1
ATOM 919 C C . VAL A 1 115 ? -14.311 -11.458 1.979 1.00 96.00 115 VAL A C 1
ATOM 921 O O . VAL A 1 115 ? -14.739 -10.699 2.852 1.00 96.00 115 VAL A O 1
ATOM 924 N N . LEU A 1 116 ? -13.092 -11.349 1.453 1.00 96.50 116 LEU A N 1
ATOM 925 C CA . LEU A 1 116 ? -12.091 -10.385 1.900 1.00 96.50 116 LEU A CA 1
ATOM 926 C C . LEU A 1 116 ? -12.076 -9.150 0.998 1.00 96.50 116 LEU A C 1
ATOM 928 O O . LEU A 1 116 ? -11.991 -9.269 -0.224 1.00 96.50 116 LEU A O 1
ATOM 932 N N . VAL A 1 117 ? -12.057 -7.962 1.602 1.00 97.44 117 VAL A N 1
ATOM 933 C CA . VAL A 1 117 ? -11.675 -6.727 0.910 1.00 97.44 117 VAL A CA 1
ATOM 934 C C . VAL A 1 117 ? -10.353 -6.213 1.468 1.00 97.44 117 VAL A C 1
ATOM 936 O O . VAL A 1 117 ? -10.194 -6.071 2.678 1.00 97.44 117 VAL A O 1
ATOM 939 N N . ALA A 1 118 ? -9.403 -5.922 0.582 1.00 97.69 118 ALA A N 1
ATOM 940 C CA . ALA A 1 118 ? -8.129 -5.318 0.949 1.00 97.69 118 ALA A CA 1
ATOM 941 C C . ALA A 1 118 ? -8.153 -3.807 0.688 1.00 97.69 118 ALA A C 1
ATOM 943 O O . ALA A 1 118 ? -8.599 -3.348 -0.369 1.00 97.69 118 ALA A O 1
ATOM 944 N N . LYS A 1 119 ? -7.674 -3.025 1.655 1.00 97.25 119 LYS A N 1
ATOM 945 C CA . LYS A 1 119 ? -7.639 -1.563 1.610 1.00 97.25 119 LYS A CA 1
ATOM 946 C C . LYS A 1 119 ? -6.253 -1.063 1.987 1.00 97.25 119 LYS A C 1
ATOM 948 O O . LYS A 1 119 ? -5.752 -1.354 3.065 1.00 97.25 119 LYS A O 1
ATOM 953 N N . SER A 1 120 ? -5.658 -0.246 1.120 1.00 96.31 120 SER A N 1
ATOM 954 C CA . SER A 1 120 ? -4.533 0.603 1.522 1.00 96.31 120 SER A CA 1
ATOM 955 C C . SER A 1 120 ? -5.053 1.641 2.509 1.00 96.31 120 SER A C 1
ATOM 957 O O . SER A 1 120 ? -5.820 2.517 2.110 1.00 96.31 120 SER A O 1
ATOM 959 N N . THR A 1 121 ? -4.680 1.518 3.785 1.00 96.69 121 THR A N 1
ATOM 960 C CA . THR A 1 121 ? -5.351 2.211 4.897 1.00 96.69 121 THR A CA 1
ATOM 961 C C . THR A 1 121 ? -5.418 3.721 4.684 1.00 96.69 121 THR A C 1
ATOM 963 O O . THR A 1 121 ? -6.504 4.281 4.622 1.00 96.69 121 THR A O 1
ATOM 966 N N . TYR A 1 122 ? -4.282 4.378 4.450 1.00 94.88 122 TYR A N 1
ATOM 967 C CA . TYR A 1 122 ? -4.208 5.836 4.271 1.00 94.88 122 TYR A CA 1
ATOM 968 C C . TYR A 1 122 ? -5.010 6.331 3.065 1.00 94.88 122 TYR A C 1
ATOM 970 O O . TYR A 1 122 ? -5.700 7.343 3.143 1.00 94.88 122 TYR A O 1
ATOM 978 N N . VAL A 1 123 ? -4.948 5.597 1.949 1.00 95.69 123 VAL A N 1
ATOM 979 C CA . VAL A 1 123 ? -5.712 5.938 0.741 1.00 95.69 123 VAL A CA 1
ATOM 980 C C . VAL A 1 123 ? -7.205 5.776 1.004 1.00 95.69 123 VAL A C 1
ATOM 982 O O . VAL A 1 123 ? -8.006 6.600 0.574 1.00 95.69 123 VAL A O 1
ATOM 985 N N . TRP A 1 124 ? -7.588 4.720 1.717 1.00 97.81 124 TRP A N 1
ATOM 986 C CA . TRP A 1 124 ? -8.980 4.453 2.032 1.00 97.81 124 TRP A CA 1
ATOM 987 C C . TRP A 1 124 ? -9.556 5.486 3.001 1.00 97.81 124 TRP A C 1
ATOM 989 O O . TRP A 1 124 ? -10.654 5.970 2.756 1.00 97.81 124 TRP A O 1
ATOM 999 N N . LEU A 1 125 ? -8.815 5.895 4.032 1.00 98.06 125 LEU A N 1
ATOM 1000 C CA . LEU A 1 125 ? -9.238 6.952 4.957 1.00 98.06 125 LEU A CA 1
ATOM 1001 C C . LEU A 1 125 ? -9.448 8.298 4.231 1.00 98.06 125 LEU A C 1
ATOM 1003 O O . LEU A 1 125 ? -10.468 8.958 4.439 1.00 98.06 125 LEU A O 1
ATOM 1007 N N . ASP A 1 126 ? -8.571 8.662 3.287 1.00 97.12 126 ASP A N 1
ATOM 1008 C CA . ASP A 1 126 ? -8.768 9.840 2.422 1.00 97.12 126 ASP A CA 1
ATOM 1009 C C . ASP A 1 126 ? -10.009 9.701 1.512 1.00 97.12 126 ASP A C 1
ATOM 1011 O O . ASP A 1 126 ? -10.811 10.630 1.382 1.00 97.12 126 ASP A O 1
ATOM 1015 N N . GLN A 1 127 ? -10.230 8.522 0.923 1.00 97.94 127 GLN A N 1
ATOM 1016 C CA . GLN A 1 127 ? -11.429 8.245 0.123 1.00 97.94 127 GLN A CA 1
ATOM 1017 C C . GLN A 1 127 ? -12.711 8.344 0.955 1.00 97.94 127 GLN A C 1
ATOM 1019 O O . GLN A 1 127 ? -13.681 8.957 0.506 1.00 97.94 127 GLN A O 1
ATOM 1024 N N . LEU A 1 128 ? -12.717 7.785 2.167 1.00 98.38 128 LEU A N 1
ATOM 1025 C CA . LEU A 1 128 ? -13.838 7.898 3.095 1.00 98.38 128 LEU A CA 1
ATOM 1026 C C . LEU A 1 128 ? -14.065 9.351 3.493 1.00 98.38 128 LEU A C 1
ATOM 1028 O O . LEU A 1 128 ? -15.212 9.790 3.540 1.00 98.38 128 LEU A O 1
ATOM 1032 N N . SER A 1 129 ? -12.995 10.118 3.709 1.00 98.25 129 SER A N 1
ATOM 1033 C CA . SER A 1 129 ? -13.113 11.536 4.041 1.00 98.25 129 SER A CA 1
ATOM 1034 C C . SER A 1 129 ? -13.885 12.304 2.969 1.00 98.25 129 SER A C 1
ATOM 1036 O O . SER A 1 129 ? -14.802 13.071 3.267 1.00 98.25 129 SER A O 1
ATOM 1038 N N . LYS A 1 130 ? -13.560 12.039 1.698 1.00 98.19 130 LYS A N 1
ATOM 1039 C CA . LYS A 1 130 ? -14.243 12.618 0.533 1.00 98.19 130 LYS A CA 1
ATOM 1040 C C . LYS A 1 130 ? -15.675 12.106 0.391 1.00 98.19 130 LYS A C 1
ATOM 1042 O O . LYS A 1 130 ? -16.573 12.900 0.135 1.00 98.19 130 LYS A O 1
ATOM 1047 N N . GLN A 1 131 ? -15.894 10.803 0.574 1.00 97.75 131 GLN A N 1
ATOM 1048 C CA . GLN A 1 131 ? -17.213 10.172 0.454 1.00 97.75 131 GLN A CA 1
ATOM 1049 C C . GLN A 1 131 ? -18.202 10.691 1.507 1.00 97.75 131 GLN A C 1
ATOM 1051 O O . GLN A 1 131 ? -19.362 10.931 1.185 1.00 97.75 131 GLN A O 1
ATOM 1056 N N . TYR A 1 132 ? -17.752 10.860 2.750 1.00 97.44 132 TYR A N 1
ATOM 1057 C CA . TYR A 1 132 ? -18.594 11.238 3.889 1.00 97.44 132 TYR A CA 1
ATOM 1058 C C . TYR A 1 132 ? -18.525 12.731 4.239 1.00 97.44 132 TYR A C 1
ATOM 1060 O O . TYR A 1 132 ? -19.197 13.171 5.170 1.00 97.44 132 TYR A O 1
ATOM 1068 N N . GLY A 1 133 ? -17.725 13.518 3.513 1.00 97.06 133 GLY A N 1
ATOM 1069 C CA . GLY A 1 133 ? -17.625 14.967 3.696 1.00 97.06 133 GLY A CA 1
ATOM 1070 C C . GLY A 1 133 ? -17.072 15.397 5.058 1.00 97.06 133 GLY A C 1
ATOM 1071 O O . GLY A 1 133 ? -17.387 16.487 5.529 1.00 97.06 133 GLY A O 1
ATOM 1072 N N . ARG A 1 134 ? -16.267 14.552 5.712 1.00 96.50 134 ARG A N 1
ATOM 1073 C CA . ARG A 1 134 ? -15.657 14.823 7.023 1.00 96.50 134 ARG A CA 1
ATOM 1074 C C . ARG A 1 134 ? -14.218 14.329 7.039 1.00 96.50 134 ARG A C 1
ATOM 1076 O O . ARG A 1 134 ? -13.893 13.396 6.324 1.00 96.50 134 ARG A O 1
ATOM 1083 N N . ASN A 1 135 ? -13.355 14.922 7.855 1.00 97.06 135 ASN A N 1
ATOM 1084 C CA . ASN A 1 135 ? -11.966 14.476 7.943 1.00 97.06 135 ASN A CA 1
ATOM 1085 C C . ASN A 1 135 ? -11.872 13.140 8.709 1.00 97.06 135 ASN A C 1
ATOM 1087 O O . ASN A 1 135 ? -12.231 13.088 9.884 1.00 97.06 135 ASN A O 1
ATOM 1091 N N . ILE A 1 136 ? -11.395 12.088 8.042 1.00 98.25 136 ILE A N 1
ATOM 1092 C CA . ILE A 1 136 ? -11.182 10.732 8.559 1.00 98.25 136 ILE A CA 1
ATOM 1093 C C . ILE A 1 136 ? -9.706 10.392 8.325 1.00 98.25 136 ILE A C 1
ATOM 1095 O O . ILE A 1 136 ? -9.289 10.120 7.204 1.00 98.25 136 ILE A O 1
ATOM 1099 N N . HIS A 1 137 ? -8.918 10.428 9.391 1.00 97.00 137 HIS A N 1
ATOM 1100 C CA . HIS A 1 137 ? -7.473 10.172 9.402 1.00 97.00 137 HIS A CA 1
ATOM 1101 C C . HIS A 1 137 ? -7.077 9.067 10.391 1.00 97.00 137 HIS A C 1
ATOM 1103 O O . HIS A 1 137 ? -5.972 8.544 10.294 1.00 97.00 137 HIS A O 1
ATOM 1109 N N . ARG A 1 138 ? -7.979 8.670 11.296 1.00 98.19 138 ARG A N 1
ATOM 1110 C CA . ARG A 1 138 ? -7.771 7.586 12.266 1.00 98.19 138 ARG A CA 1
ATOM 1111 C C . ARG A 1 138 ? -8.732 6.419 12.043 1.00 98.19 138 ARG A C 1
ATOM 1113 O O . ARG A 1 138 ? -9.799 6.582 11.450 1.00 98.19 138 ARG A O 1
ATOM 1120 N N . LEU A 1 139 ? -8.364 5.242 12.546 1.00 98.38 139 LEU A N 1
ATOM 1121 C CA . LEU A 1 139 ? -9.149 4.007 12.411 1.00 98.38 139 LEU A CA 1
ATOM 1122 C C . LEU A 1 139 ? -10.509 4.082 13.128 1.00 98.38 139 LEU A C 1
ATOM 1124 O O . LEU A 1 139 ? -11.526 3.658 12.578 1.00 98.38 139 LEU A O 1
ATOM 1128 N N . ASP A 1 140 ? -10.547 4.699 14.308 1.00 98.12 140 ASP A N 1
ATOM 1129 C CA . ASP A 1 140 ? -11.761 4.935 15.104 1.00 98.12 140 ASP A CA 1
ATOM 1130 C C . ASP A 1 140 ? -12.760 5.886 14.416 1.00 98.12 140 ASP A C 1
ATOM 1132 O O . ASP A 1 140 ? -13.952 5.870 14.711 1.00 98.12 140 ASP A O 1
ATOM 1136 N N . GLN A 1 141 ? -12.315 6.675 13.434 1.00 98.44 141 GLN A N 1
ATOM 1137 C CA . GLN A 1 141 ? -13.160 7.622 12.697 1.00 98.44 141 GLN A CA 1
ATOM 1138 C C . GLN A 1 141 ? -13.900 6.995 11.503 1.00 98.44 141 GLN A C 1
ATOM 1140 O O . GLN A 1 141 ? -14.748 7.663 10.889 1.00 98.44 141 GLN A O 1
ATOM 1145 N N . ILE A 1 142 ? -13.603 5.735 11.154 1.00 98.31 142 ILE A N 1
ATOM 1146 C CA . ILE A 1 142 ? -14.307 5.012 10.087 1.00 98.31 142 ILE A CA 1
ATOM 1147 C C . ILE A 1 142 ? -15.798 4.906 10.463 1.00 98.31 142 ILE A C 1
ATOM 1149 O O . ILE A 1 142 ? -16.106 4.332 11.512 1.00 98.31 142 ILE A O 1
ATOM 1153 N N . PRO A 1 143 ? -16.724 5.448 9.642 1.00 97.75 143 PRO A N 1
ATOM 1154 C CA . PRO A 1 143 ? -18.148 5.481 9.962 1.00 97.75 143 PRO A CA 1
ATOM 1155 C C . PRO A 1 143 ? -18.761 4.083 10.055 1.00 97.75 143 PRO A C 1
ATOM 1157 O O . PRO A 1 143 ? -18.446 3.203 9.248 1.00 97.75 143 PRO A O 1
ATOM 1160 N N . ASP A 1 144 ? -19.705 3.907 10.978 1.00 98.00 144 ASP A N 1
ATOM 1161 C CA . ASP A 1 144 ? -20.451 2.654 11.119 1.00 98.00 144 ASP A CA 1
ATOM 1162 C C . ASP A 1 144 ? -21.274 2.343 9.867 1.00 98.00 144 ASP A C 1
ATOM 1164 O O . ASP A 1 144 ? -21.412 1.181 9.493 1.00 98.00 144 ASP A O 1
ATOM 1168 N N . GLU A 1 145 ? -21.746 3.366 9.151 1.00 97.81 145 GLU A N 1
ATOM 1169 C CA . GLU A 1 145 ? -22.478 3.206 7.896 1.00 97.81 145 GLU A CA 1
ATOM 1170 C C . GLU A 1 145 ? -21.614 2.577 6.794 1.00 97.81 145 GLU A C 1
ATOM 1172 O O . GLU A 1 145 ? -22.136 1.860 5.938 1.00 97.81 145 GLU A O 1
ATOM 1177 N N . GLU A 1 146 ? -20.295 2.813 6.796 1.00 98.06 146 GLU A N 1
ATOM 1178 C CA . GLU A 1 146 ? -19.386 2.150 5.852 1.00 98.06 146 GLU A CA 1
ATOM 1179 C C . GLU A 1 146 ? -19.189 0.677 6.239 1.00 98.06 146 GLU A C 1
ATOM 1181 O O . GLU A 1 146 ? -19.231 -0.190 5.367 1.00 98.06 146 GLU A O 1
ATOM 1186 N N . LEU A 1 147 ? -19.052 0.366 7.534 1.00 98.19 147 LEU A N 1
ATOM 1187 C CA . LEU A 1 147 ? -18.970 -1.022 8.011 1.00 98.19 147 LEU A CA 1
ATOM 1188 C C . LEU A 1 147 ? -20.263 -1.797 7.713 1.00 98.19 147 LEU A C 1
ATOM 1190 O O . LEU A 1 147 ? -20.219 -2.936 7.249 1.00 98.19 147 LEU A O 1
ATOM 1194 N N . GLU A 1 148 ? -21.424 -1.167 7.902 1.00 98.06 148 GLU A N 1
ATOM 1195 C CA . GLU A 1 148 ? -22.721 -1.741 7.535 1.00 98.06 148 GLU A CA 1
ATOM 1196 C C . GLU A 1 148 ? -22.840 -1.989 6.037 1.00 98.06 148 GLU A C 1
ATOM 1198 O O . GLU A 1 148 ? -23.349 -3.027 5.619 1.00 98.06 148 GLU A O 1
ATOM 1203 N N . LYS A 1 149 ? -22.371 -1.053 5.214 1.00 98.12 149 LYS A N 1
ATOM 1204 C CA . LYS A 1 149 ? -22.362 -1.201 3.759 1.00 98.12 149 LYS A CA 1
ATOM 1205 C C . LYS A 1 149 ? -21.489 -2.378 3.321 1.00 98.12 149 LYS A C 1
ATOM 1207 O O . LYS A 1 149 ? -21.952 -3.179 2.513 1.00 98.12 149 LYS A O 1
ATOM 1212 N N . LEU A 1 150 ? -20.282 -2.521 3.877 1.00 97.94 150 LEU A N 1
ATOM 1213 C CA . LEU A 1 150 ? -19.410 -3.673 3.613 1.00 97.94 150 LEU A CA 1
ATOM 1214 C C . LEU A 1 150 ? -20.088 -4.990 4.018 1.00 97.94 150 LEU A C 1
ATOM 1216 O O . LEU A 1 150 ? -20.137 -5.927 3.222 1.00 97.94 150 LEU A O 1
ATOM 1220 N N . SER A 1 151 ? -20.685 -5.029 5.209 1.00 97.56 151 SER A N 1
ATOM 1221 C CA . SER A 1 151 ? -21.427 -6.193 5.702 1.00 97.56 151 SER A CA 1
ATOM 1222 C C . SER A 1 151 ? -22.608 -6.555 4.786 1.00 97.56 151 SER A C 1
ATOM 1224 O O . SER A 1 151 ? -22.772 -7.712 4.405 1.00 97.56 151 SER A O 1
ATOM 1226 N N . ARG A 1 152 ? -23.382 -5.565 4.312 1.00 97.88 152 ARG A N 1
ATOM 1227 C CA . ARG A 1 152 ? -24.487 -5.768 3.348 1.00 97.88 152 ARG A CA 1
ATOM 1228 C C . ARG A 1 152 ? -24.025 -6.288 1.989 1.00 97.88 152 ARG A C 1
ATOM 1230 O O . ARG A 1 152 ? -24.797 -6.957 1.311 1.00 97.88 152 ARG A O 1
ATOM 1237 N N . TRP A 1 153 ? -22.796 -5.984 1.580 1.00 97.56 153 TRP A N 1
ATOM 1238 C CA . TRP A 1 153 ? -22.185 -6.567 0.382 1.00 97.56 153 TRP A CA 1
ATOM 1239 C C . TRP A 1 153 ? -21.713 -8.011 0.589 1.00 97.56 153 TRP A C 1
ATOM 1241 O O . TRP A 1 153 ? -21.257 -8.639 -0.362 1.00 97.56 153 TRP A O 1
ATOM 1251 N N . GLY A 1 154 ? -21.830 -8.544 1.808 1.00 96.81 154 GLY A N 1
ATOM 1252 C CA . GLY A 1 154 ? -21.385 -9.885 2.163 1.00 96.81 154 GLY A CA 1
ATOM 1253 C C . GLY A 1 154 ? -19.894 -9.966 2.479 1.00 96.81 154 GLY A C 1
ATOM 1254 O O . GLY A 1 154 ? -19.361 -11.067 2.546 1.00 96.81 154 GLY A O 1
ATOM 1255 N N . VAL A 1 155 ? -19.210 -8.831 2.667 1.00 97.94 155 VAL A N 1
ATOM 1256 C CA . VAL A 1 155 ? -17.807 -8.815 3.099 1.00 97.94 155 VAL A CA 1
ATOM 1257 C C . VAL A 1 155 ? -17.732 -9.299 4.544 1.00 97.94 155 VAL A C 1
ATOM 1259 O O . VAL A 1 155 ? -18.401 -8.755 5.419 1.00 97.94 155 VAL A O 1
ATOM 1262 N N . THR A 1 156 ? -16.889 -10.297 4.797 1.00 96.75 156 THR A N 1
ATOM 1263 C CA . THR A 1 156 ? -16.680 -10.896 6.128 1.00 96.75 156 THR A CA 1
ATOM 1264 C C . THR A 1 156 ? -15.265 -10.674 6.663 1.00 96.75 156 THR A C 1
ATOM 1266 O O . THR A 1 156 ? -14.992 -10.949 7.834 1.00 96.75 156 THR A O 1
ATOM 1269 N N . GLY A 1 157 ? -14.366 -10.136 5.833 1.00 96.9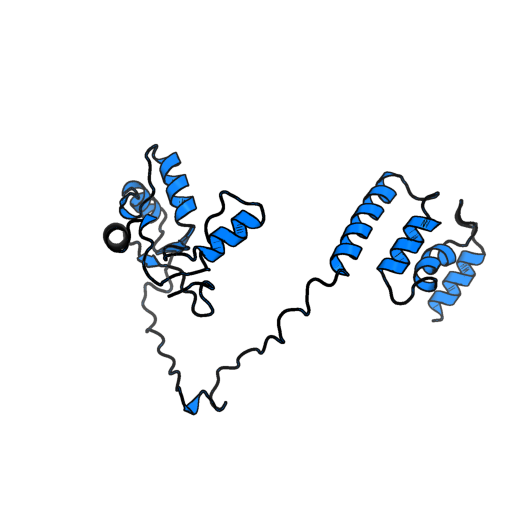4 157 GLY A N 1
ATOM 1270 C CA . GLY A 1 157 ? -13.012 -9.754 6.213 1.00 96.94 157 GLY A CA 1
ATOM 1271 C C . GLY A 1 157 ? -12.603 -8.399 5.635 1.00 96.94 157 GLY A C 1
ATOM 1272 O O . GLY A 1 157 ? -12.826 -8.123 4.455 1.00 96.94 157 GLY A O 1
ATOM 1273 N N . LEU A 1 158 ? -11.943 -7.579 6.448 1.00 97.88 158 LEU A N 1
ATOM 1274 C CA . LEU A 1 158 ? -11.336 -6.312 6.050 1.00 97.88 158 LEU A CA 1
ATOM 1275 C C . LEU A 1 158 ? -9.831 -6.368 6.318 1.00 97.88 158 LEU A C 1
ATOM 1277 O O . LEU A 1 158 ? -9.391 -6.327 7.465 1.00 97.88 158 LEU A O 1
ATOM 1281 N N . TRP A 1 159 ? -9.045 -6.452 5.247 1.00 97.88 159 TRP A N 1
ATOM 1282 C CA . TRP A 1 159 ? -7.591 -6.395 5.317 1.00 97.88 159 TRP A CA 1
ATOM 1283 C C . TRP A 1 159 ? -7.112 -4.952 5.165 1.00 97.88 159 TRP A C 1
ATOM 1285 O O . TRP A 1 159 ? -7.242 -4.347 4.099 1.00 97.88 159 TRP A O 1
ATOM 1295 N N . LEU A 1 160 ? -6.542 -4.410 6.236 1.00 97.62 160 LEU A N 1
ATOM 1296 C CA . LEU A 1 160 ? -5.921 -3.093 6.269 1.00 97.62 160 LEU A CA 1
ATOM 1297 C C . LEU A 1 160 ? -4.422 -3.211 5.978 1.00 97.62 160 LEU A C 1
ATOM 1299 O O . LEU A 1 160 ? -3.686 -3.831 6.737 1.00 97.62 160 LEU A O 1
ATOM 1303 N N . ILE A 1 161 ? -3.973 -2.614 4.876 1.00 96.50 161 ILE A N 1
ATOM 1304 C CA . ILE A 1 161 ? -2.572 -2.661 4.447 1.00 96.50 161 ILE A CA 1
ATOM 1305 C C . ILE A 1 161 ? -1.816 -1.461 5.013 1.00 96.50 161 ILE A C 1
ATOM 1307 O O . ILE A 1 161 ? -2.169 -0.300 4.757 1.00 96.50 161 ILE A O 1
ATOM 1311 N N . GLY A 1 162 ? -0.723 -1.758 5.716 1.00 93.94 162 GLY A N 1
ATOM 1312 C CA . GLY A 1 162 ? 0.218 -0.784 6.247 1.00 93.94 162 GLY A CA 1
ATOM 1313 C C . GLY A 1 162 ? -0.335 -0.004 7.434 1.00 93.94 162 GLY A C 1
ATOM 1314 O O . GLY A 1 162 ? -0.216 1.218 7.445 1.00 93.94 162 GLY A O 1
ATOM 1315 N N . VAL A 1 163 ? -0.963 -0.697 8.384 1.00 96.38 163 VAL A N 1
ATOM 1316 C CA . VAL A 1 163 ? -1.413 -0.135 9.674 1.00 96.38 163 VAL A CA 1
ATOM 1317 C C . VAL A 1 163 ? -0.287 0.018 10.696 1.00 96.38 163 VAL A C 1
ATOM 1319 O O . VAL A 1 163 ? -0.439 0.752 11.667 1.00 96.38 163 VAL A O 1
ATOM 1322 N N . TRP A 1 164 ? 0.828 -0.674 10.477 1.00 96.25 164 TRP A N 1
ATOM 1323 C CA . TRP A 1 164 ? 1.997 -0.647 11.346 1.00 96.25 164 TRP A CA 1
ATOM 1324 C C . TRP A 1 164 ? 2.787 0.653 11.214 1.00 96.25 164 TRP A C 1
ATOM 1326 O O . TRP A 1 164 ? 2.756 1.312 10.169 1.00 96.25 164 TRP A O 1
ATOM 1336 N N . GLU A 1 165 ? 3.543 0.984 12.255 1.00 95.06 165 GLU A N 1
ATOM 1337 C CA . GLU A 1 165 ? 4.472 2.102 12.255 1.00 95.06 165 GLU A CA 1
ATOM 1338 C C . GLU A 1 165 ? 5.575 1.896 11.208 1.00 95.06 165 GLU A C 1
ATOM 1340 O O . GLU A 1 165 ? 6.179 0.827 11.078 1.00 95.06 165 GLU A O 1
ATOM 1345 N N . ARG A 1 166 ? 5.828 2.937 10.409 1.00 93.81 166 ARG A N 1
ATOM 1346 C CA . ARG A 1 166 ? 6.676 2.848 9.216 1.00 93.81 166 ARG A CA 1
ATOM 1347 C C . ARG A 1 166 ? 7.988 3.603 9.385 1.00 93.81 166 ARG A C 1
ATOM 1349 O O . ARG A 1 166 ? 8.047 4.672 9.981 1.00 93.81 166 ARG A O 1
ATOM 1356 N N . SER A 1 167 ? 9.018 3.077 8.734 1.00 93.62 167 SER A N 1
ATOM 1357 C CA . SER A 1 167 ? 10.374 3.622 8.665 1.00 93.62 167 SER A CA 1
ATOM 1358 C C . SER A 1 167 ? 10.423 5.055 8.124 1.00 93.62 167 SER A C 1
ATOM 1360 O O . SER A 1 167 ? 10.019 5.331 6.984 1.00 93.62 167 SER A O 1
ATOM 1362 N N . GLN A 1 168 ? 11.015 5.963 8.903 1.00 92.38 168 GLN A N 1
ATOM 1363 C CA . GLN A 1 168 ? 11.256 7.344 8.476 1.00 92.38 168 GLN A CA 1
ATOM 1364 C C . GLN A 1 168 ? 12.335 7.404 7.390 1.00 92.38 168 GLN A C 1
ATOM 1366 O O . GLN A 1 168 ? 12.220 8.189 6.442 1.00 92.38 168 GLN A O 1
ATOM 1371 N N . ALA A 1 169 ? 13.346 6.531 7.458 1.00 92.31 169 ALA A N 1
ATOM 1372 C CA . ALA A 1 169 ? 14.358 6.407 6.413 1.00 92.31 169 ALA A CA 1
ATOM 1373 C C . ALA A 1 169 ? 13.736 6.062 5.046 1.00 92.31 169 ALA A C 1
ATOM 1375 O O . ALA A 1 169 ? 14.067 6.694 4.039 1.00 92.31 169 ALA A O 1
ATOM 1376 N N . SER A 1 170 ? 12.773 5.132 5.004 1.00 92.06 170 SER A N 1
ATOM 1377 C CA . SER A 1 170 ? 12.041 4.765 3.781 1.00 92.06 170 SER A CA 1
ATOM 1378 C C . SER A 1 170 ? 11.328 5.968 3.158 1.00 92.06 170 SER A C 1
ATOM 1380 O O . SER A 1 170 ? 11.446 6.217 1.954 1.00 92.06 170 SER A O 1
ATOM 1382 N N . ARG A 1 171 ? 10.638 6.769 3.982 1.00 91.38 171 ARG A N 1
ATOM 1383 C CA . ARG A 1 171 ? 10.006 8.022 3.543 1.00 91.38 171 ARG A CA 1
ATOM 1384 C C . ARG A 1 171 ? 11.040 8.984 2.966 1.00 91.38 171 ARG A C 1
ATOM 1386 O O . ARG A 1 171 ? 10.874 9.481 1.851 1.00 91.38 171 ARG A O 1
ATOM 1393 N N . ARG A 1 172 ? 12.132 9.210 3.698 1.00 92.25 172 ARG A N 1
ATOM 1394 C CA . ARG A 1 172 ? 13.175 10.165 3.319 1.00 92.25 172 ARG A CA 1
ATOM 1395 C C . ARG A 1 172 ? 13.820 9.813 1.980 1.00 92.25 172 ARG A C 1
ATOM 1397 O O . ARG A 1 172 ? 14.017 10.706 1.156 1.00 92.25 172 ARG A O 1
ATOM 1404 N N . ILE A 1 173 ? 14.095 8.531 1.733 1.00 91.19 173 ILE A N 1
ATOM 1405 C CA . ILE A 1 173 ? 14.652 8.054 0.460 1.00 91.19 173 ILE A CA 1
ATOM 1406 C C . ILE A 1 173 ? 13.716 8.407 -0.700 1.00 91.19 173 ILE A C 1
ATOM 1408 O O . ILE A 1 173 ? 14.168 8.978 -1.691 1.00 91.19 173 ILE A O 1
ATOM 1412 N N . LYS A 1 174 ? 12.410 8.138 -0.576 1.00 90.81 174 LYS A N 1
ATOM 1413 C CA . LYS A 1 174 ? 11.437 8.462 -1.634 1.00 90.81 174 LYS A CA 1
ATOM 1414 C C . LYS A 1 174 ? 11.368 9.963 -1.927 1.00 90.81 174 LYS A C 1
ATOM 1416 O O . LYS A 1 174 ? 11.312 10.355 -3.091 1.00 90.81 174 LYS A O 1
ATOM 1421 N N . GLN A 1 175 ? 11.442 10.792 -0.888 1.00 92.50 175 GLN A N 1
ATOM 1422 C CA . GLN A 1 175 ? 11.442 12.248 -1.029 1.00 92.50 175 GLN A CA 1
ATOM 1423 C C . GLN A 1 175 ? 12.685 12.765 -1.753 1.00 92.50 175 GLN A C 1
ATOM 1425 O O . GLN A 1 175 ? 12.562 13.543 -2.695 1.00 92.50 175 GLN A O 1
ATOM 1430 N N . ILE A 1 176 ? 13.879 12.291 -1.377 1.00 92.06 176 ILE A N 1
ATOM 1431 C CA . ILE A 1 176 ? 15.135 12.661 -2.055 1.00 92.06 176 ILE A CA 1
ATOM 1432 C C . ILE A 1 176 ? 15.121 12.213 -3.525 1.00 92.06 176 ILE A C 1
ATOM 1434 O O . ILE A 1 176 ? 15.698 12.876 -4.382 1.00 92.06 176 ILE A O 1
ATOM 1438 N N . ARG A 1 177 ? 14.429 11.111 -3.838 1.00 89.31 177 ARG A N 1
ATOM 1439 C CA . ARG A 1 177 ? 14.289 10.573 -5.200 1.00 89.31 177 ARG A CA 1
ATOM 1440 C C . ARG A 1 177 ? 13.192 11.247 -6.034 1.00 89.31 177 ARG A C 1
ATOM 1442 O O . ARG A 1 177 ? 12.920 10.776 -7.134 1.00 89.31 177 ARG A O 1
ATOM 1449 N N . GLY A 1 178 ? 12.614 12.349 -5.552 1.00 88.94 178 GLY A N 1
ATOM 1450 C CA . GLY A 1 178 ? 11.751 13.229 -6.344 1.00 88.94 178 GLY A CA 1
ATOM 1451 C C . GLY A 1 178 ? 10.258 13.155 -6.029 1.00 88.94 178 GLY A C 1
ATOM 1452 O O . GLY A 1 178 ? 9.477 13.777 -6.741 1.00 88.94 178 GLY A O 1
ATOM 1453 N N . ASN A 1 179 ? 9.840 12.439 -4.979 1.00 88.12 179 ASN A N 1
ATOM 1454 C CA . ASN A 1 179 ? 8.443 12.426 -4.535 1.00 88.12 179 ASN A CA 1
ATOM 1455 C C . ASN A 1 179 ? 8.304 13.025 -3.119 1.00 88.12 179 ASN A C 1
ATOM 1457 O O . ASN A 1 179 ? 8.314 12.273 -2.141 1.00 88.12 179 ASN A O 1
ATOM 1461 N N . PRO A 1 180 ? 8.210 14.363 -2.981 1.00 84.75 180 PRO A N 1
ATOM 1462 C CA . PRO A 1 180 ? 8.188 15.040 -1.679 1.00 84.75 180 PRO A CA 1
ATOM 1463 C C . PRO A 1 180 ? 6.973 14.661 -0.813 1.00 84.75 180 PRO A C 1
ATOM 1465 O O . PRO A 1 180 ? 7.098 14.572 0.409 1.00 84.75 180 PRO A O 1
ATOM 1468 N N . GLU A 1 181 ? 5.844 14.337 -1.446 1.00 83.06 181 GLU A N 1
ATOM 1469 C CA . GLU A 1 181 ? 4.598 13.921 -0.787 1.00 83.06 181 GLU A CA 1
ATOM 1470 C C . GLU A 1 181 ? 4.567 12.421 -0.446 1.00 83.06 181 GLU A C 1
ATOM 1472 O O . GLU A 1 181 ? 3.592 11.915 0.109 1.00 83.06 181 GLU A O 1
ATOM 1477 N N . ALA A 1 182 ? 5.620 11.667 -0.780 1.00 84.00 182 ALA A N 1
ATOM 1478 C CA . ALA A 1 182 ? 5.643 10.236 -0.530 1.00 84.00 182 ALA A CA 1
ATOM 1479 C C . ALA A 1 182 ? 5.583 9.921 0.968 1.00 84.00 182 ALA A C 1
ATOM 1481 O O . ALA A 1 182 ? 6.389 10.410 1.764 1.00 84.00 182 ALA A O 1
ATOM 1482 N N . LEU A 1 183 ? 4.697 8.990 1.320 1.00 85.69 183 LEU A N 1
ATOM 1483 C CA . LEU A 1 183 ? 4.764 8.255 2.578 1.00 85.69 183 LEU A CA 1
ATOM 1484 C C . LEU A 1 183 ? 5.783 7.110 2.488 1.00 85.69 183 LEU A C 1
ATOM 1486 O O . LEU A 1 183 ? 6.106 6.594 1.405 1.00 85.69 183 LEU A O 1
ATOM 1490 N N . ALA A 1 184 ? 6.258 6.673 3.655 1.00 87.25 184 ALA A N 1
ATOM 1491 C CA . ALA A 1 184 ? 7.043 5.451 3.791 1.00 87.25 184 ALA A CA 1
ATOM 1492 C C . ALA A 1 184 ? 6.324 4.258 3.141 1.00 87.25 184 ALA A C 1
ATOM 1494 O O . ALA A 1 184 ? 5.092 4.223 3.043 1.00 87.25 184 ALA A O 1
ATOM 1495 N N . SER A 1 185 ? 7.095 3.286 2.645 1.00 88.88 185 SER A N 1
ATOM 1496 C CA . SER A 1 185 ? 6.508 2.036 2.147 1.00 88.88 185 SER A CA 1
ATOM 1497 C C . SER A 1 185 ? 5.720 1.350 3.260 1.00 88.88 185 SER A C 1
ATOM 1499 O O . SER A 1 185 ? 6.203 1.299 4.385 1.00 88.88 185 SER A O 1
ATOM 1501 N N . ALA A 1 186 ? 4.551 0.793 2.936 1.00 85.69 186 ALA A N 1
ATOM 1502 C CA . ALA A 1 186 ? 3.778 -0.016 3.880 1.00 85.69 186 ALA A CA 1
ATOM 1503 C C . ALA A 1 186 ? 4.572 -1.231 4.394 1.00 85.69 186 ALA A C 1
ATOM 1505 O O . ALA A 1 186 ? 4.363 -1.652 5.518 1.00 85.69 186 ALA A O 1
ATOM 1506 N N . TYR A 1 187 ? 5.532 -1.719 3.601 1.00 90.25 187 TYR A N 1
ATOM 1507 C CA . TYR A 1 187 ? 6.380 -2.868 3.929 1.00 90.25 187 TYR A CA 1
ATOM 1508 C C . TYR A 1 187 ? 7.766 -2.485 4.478 1.00 90.25 187 TYR A C 1
ATOM 1510 O O . TYR A 1 187 ? 8.607 -3.349 4.686 1.00 90.25 187 TYR A O 1
ATOM 1518 N N . SER A 1 188 ? 8.037 -1.193 4.697 1.00 91.94 188 SER A N 1
ATOM 1519 C CA . SER A 1 188 ? 9.243 -0.744 5.406 1.00 91.94 188 SER A CA 1
ATOM 1520 C C . SER A 1 188 ? 8.863 -0.396 6.839 1.00 91.94 188 SER A C 1
ATOM 1522 O O . SER A 1 188 ? 8.617 0.771 7.145 1.00 91.94 188 SER A O 1
ATOM 1524 N N . LEU A 1 189 ? 8.770 -1.415 7.689 1.00 92.38 189 LEU A N 1
ATOM 1525 C CA . LEU A 1 189 ? 8.294 -1.276 9.065 1.00 92.38 189 LEU A CA 1
ATOM 1526 C C . LEU A 1 189 ? 9.365 -0.680 9.981 1.00 92.38 189 LEU A C 1
ATOM 1528 O O . LEU A 1 189 ? 10.543 -0.999 9.837 1.00 92.38 189 LEU A O 1
ATOM 1532 N N . TRP A 1 190 ? 8.954 0.194 10.895 1.00 92.56 190 TRP A N 1
ATOM 1533 C CA . TRP A 1 190 ? 9.796 0.653 11.999 1.00 92.56 190 TRP A CA 1
ATOM 1534 C C . TRP A 1 190 ? 9.645 -0.269 13.215 1.00 92.56 190 TRP A C 1
ATOM 1536 O O . TRP A 1 190 ? 10.648 -0.737 13.744 1.00 92.56 190 TRP A O 1
ATOM 1546 N N . ASP A 1 191 ? 8.400 -0.544 13.610 1.00 92.81 191 ASP A N 1
ATOM 1547 C CA . ASP A 1 191 ? 8.026 -1.413 14.731 1.00 92.81 191 ASP A CA 1
ATOM 1548 C C . ASP A 1 191 ? 6.655 -2.054 14.418 1.00 92.81 191 ASP A C 1
ATOM 1550 O O . ASP A 1 191 ? 5.866 -1.517 13.632 1.00 92.81 191 ASP A O 1
ATOM 1554 N N . TYR A 1 192 ? 6.349 -3.201 15.025 1.00 92.94 192 TYR A N 1
ATOM 1555 C CA . TYR A 1 192 ? 5.062 -3.901 14.887 1.00 92.94 192 TYR A CA 1
ATOM 1556 C C . TYR A 1 192 ? 4.005 -3.335 15.847 1.00 92.94 192 TYR A C 1
ATOM 1558 O O . TYR A 1 192 ? 3.323 -4.060 16.570 1.00 92.94 192 TYR A O 1
ATOM 1566 N N . ILE A 1 193 ? 3.873 -2.012 15.847 1.00 95.19 193 ILE A N 1
ATOM 1567 C CA . ILE A 1 193 ? 2.892 -1.258 16.628 1.00 95.19 193 ILE A CA 1
ATOM 1568 C C . ILE A 1 193 ? 1.978 -0.532 15.642 1.00 95.19 193 ILE A C 1
ATOM 1570 O O . ILE A 1 193 ? 2.432 -0.092 14.585 1.00 95.19 193 ILE A O 1
ATOM 1574 N N . ILE A 1 194 ? 0.680 -0.433 15.943 1.00 96.75 194 ILE A N 1
ATOM 1575 C CA . ILE A 1 194 ? -0.248 0.351 15.118 1.00 96.75 194 ILE A CA 1
ATOM 1576 C C . ILE A 1 194 ? 0.212 1.809 15.108 1.00 96.75 194 ILE A C 1
ATOM 1578 O O . ILE A 1 194 ? 0.429 2.394 16.164 1.00 96.75 194 ILE A O 1
ATOM 1582 N N . ALA A 1 195 ? 0.344 2.398 13.920 1.00 96.50 195 ALA A N 1
ATOM 1583 C CA . ALA A 1 195 ? 0.887 3.741 13.773 1.00 96.50 195 ALA A CA 1
ATOM 1584 C C . ALA A 1 195 ? 0.077 4.773 14.582 1.00 96.50 195 ALA A C 1
ATOM 1586 O O . ALA A 1 195 ? -1.148 4.870 14.442 1.00 96.50 195 ALA A O 1
ATOM 1587 N N . ASP A 1 196 ? 0.766 5.600 15.370 1.00 95.69 196 ASP A N 1
ATOM 1588 C CA . ASP A 1 196 ? 0.138 6.638 16.200 1.00 95.69 196 ASP A CA 1
ATOM 1589 C C . ASP A 1 196 ? -0.709 7.620 15.374 1.00 95.69 196 ASP A C 1
ATOM 1591 O O . ASP A 1 196 ? -1.771 8.066 15.811 1.00 95.69 196 ASP A O 1
ATOM 1595 N N . GLU A 1 197 ? -0.293 7.913 14.137 1.00 94.88 197 GLU A N 1
ATOM 1596 C CA . GLU A 1 197 ? -1.038 8.781 13.215 1.00 94.88 197 GLU A CA 1
ATOM 1597 C C . GLU A 1 197 ? -2.391 8.194 12.779 1.00 94.88 197 GLU A C 1
ATOM 1599 O O . GLU A 1 197 ? -3.322 8.946 12.494 1.00 94.88 197 GLU A O 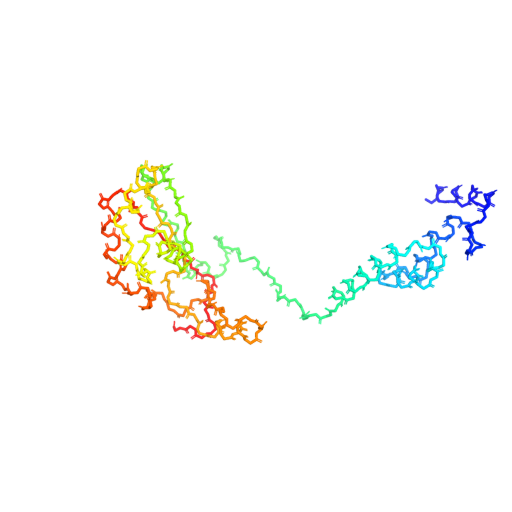1
ATOM 1604 N N . LEU A 1 198 ? -2.529 6.863 12.798 1.00 97.38 198 LEU A N 1
ATOM 1605 C CA . LEU A 1 198 ? -3.794 6.150 12.580 1.00 97.38 198 LEU A CA 1
ATOM 1606 C C . LEU A 1 198 ? -4.627 6.024 13.864 1.00 97.38 198 LEU A C 1
ATOM 1608 O O . LEU A 1 198 ? -5.751 5.519 13.837 1.00 97.38 198 LEU A O 1
ATOM 1612 N N . GLY A 1 199 ? -4.088 6.516 14.974 1.00 97.12 199 GLY A N 1
ATOM 1613 C CA . GLY A 1 199 ? -4.706 6.547 16.285 1.00 97.12 199 GLY A CA 1
ATOM 1614 C C . GLY A 1 199 ? -4.259 5.464 17.253 1.00 97.12 199 GLY A C 1
ATOM 1615 O O . GLY A 1 199 ? -4.833 5.376 18.339 1.00 97.12 199 GLY A O 1
ATOM 1616 N N . GLY A 1 200 ? -3.229 4.702 16.881 1.00 97.44 200 GLY A N 1
ATOM 1617 C CA . GLY A 1 200 ? -2.614 3.694 17.730 1.00 97.44 200 GLY A CA 1
ATOM 1618 C C . GLY A 1 200 ? -3.535 2.519 18.050 1.00 97.44 200 GLY A C 1
ATOM 1619 O O . GLY A 1 200 ? -4.574 2.297 17.418 1.00 97.44 200 GLY A O 1
ATOM 1620 N N . GLU A 1 201 ? -3.131 1.758 19.061 1.00 97.31 201 GLU A N 1
ATOM 1621 C CA . GLU A 1 201 ? -3.796 0.518 19.464 1.00 97.31 201 GLU A CA 1
ATOM 1622 C C . GLU A 1 201 ? -5.257 0.740 19.893 1.00 97.31 201 GLU A C 1
ATOM 1624 O O . GLU A 1 201 ? -6.134 -0.042 19.534 1.00 97.31 201 GLU A O 1
ATOM 1629 N N . GLU A 1 202 ? -5.556 1.841 20.589 1.00 98.00 202 GLU A N 1
ATOM 1630 C CA . GLU A 1 202 ? -6.922 2.157 21.032 1.00 98.00 202 GLU A CA 1
ATOM 1631 C C . GLU A 1 202 ? -7.885 2.344 19.849 1.00 98.00 202 GLU A C 1
ATOM 1633 O O . GLU A 1 202 ? -8.991 1.799 19.848 1.00 98.00 202 GLU A O 1
ATOM 1638 N N . ALA A 1 203 ? -7.454 3.068 18.809 1.00 98.25 203 ALA A N 1
ATOM 1639 C CA . ALA A 1 203 ? -8.273 3.288 17.619 1.00 98.25 203 ALA A CA 1
ATOM 1640 C C . ALA A 1 203 ? -8.498 1.991 16.830 1.00 98.25 203 ALA A C 1
ATOM 1642 O O . ALA A 1 203 ? -9.583 1.765 16.288 1.00 98.25 203 ALA A O 1
ATOM 1643 N N . TYR A 1 204 ? -7.480 1.128 16.778 1.00 98.06 204 TYR A N 1
ATOM 1644 C CA . TYR A 1 204 ? -7.600 -0.200 16.187 1.00 98.06 204 TYR A CA 1
ATOM 1645 C C . TYR A 1 204 ? -8.604 -1.071 16.952 1.00 98.06 204 TYR A C 1
ATOM 1647 O O . TYR A 1 204 ? -9.473 -1.679 16.328 1.00 98.06 204 TYR A O 1
ATOM 1655 N N . GLN A 1 205 ? -8.531 -1.107 18.284 1.00 98.06 205 GLN A N 1
ATOM 1656 C CA . GLN A 1 205 ? -9.431 -1.914 19.112 1.00 98.06 205 GLN A CA 1
ATOM 1657 C C . GLN A 1 205 ? -10.890 -1.466 18.997 1.00 98.06 205 GLN A C 1
ATOM 1659 O O . GLN A 1 205 ? -11.784 -2.311 18.902 1.00 98.06 205 GLN A O 1
ATOM 1664 N N . ASP A 1 206 ? -11.144 -0.156 18.946 1.00 98.56 206 ASP A N 1
ATOM 1665 C CA . ASP A 1 206 ? -12.491 0.359 18.698 1.00 98.56 206 ASP A CA 1
ATOM 1666 C C . ASP A 1 206 ? -13.028 -0.090 17.330 1.00 98.56 206 ASP A C 1
ATOM 1668 O O . ASP A 1 206 ? -14.128 -0.648 17.248 1.00 98.56 206 ASP A O 1
ATOM 1672 N N . LEU A 1 207 ? -12.235 0.082 16.266 1.00 98.50 207 LEU A N 1
ATOM 1673 C CA . LEU A 1 207 ? -12.609 -0.375 14.929 1.00 98.50 207 LEU A CA 1
ATOM 1674 C C . LEU A 1 207 ? -12.854 -1.888 14.903 1.00 98.50 207 LEU A C 1
ATOM 1676 O O . LEU A 1 207 ? -13.842 -2.333 14.324 1.00 98.50 207 LEU A O 1
ATOM 1680 N N . ALA A 1 208 ? -11.977 -2.676 15.529 1.00 98.06 208 ALA A N 1
ATOM 1681 C CA . ALA A 1 208 ? -12.080 -4.129 15.582 1.00 98.06 208 ALA A CA 1
ATOM 1682 C C . ALA A 1 208 ? -13.387 -4.569 16.245 1.00 98.06 208 ALA A C 1
ATOM 1684 O O . ALA A 1 208 ? -14.092 -5.424 15.708 1.00 98.06 208 ALA A O 1
ATOM 1685 N N . ARG A 1 209 ? -13.751 -3.941 17.369 1.00 98.50 209 ARG A N 1
ATOM 1686 C CA . ARG A 1 209 ? -15.011 -4.199 18.071 1.00 98.50 209 ARG A CA 1
ATOM 1687 C C . ARG A 1 209 ? -16.219 -3.876 17.189 1.00 98.50 209 ARG A C 1
ATOM 1689 O O . ARG A 1 209 ? -17.088 -4.729 17.022 1.00 98.50 209 ARG A O 1
ATOM 1696 N N . ARG A 1 210 ? -16.268 -2.683 16.587 1.00 98.44 210 ARG A N 1
ATOM 1697 C CA . ARG A 1 210 ? -17.395 -2.266 15.729 1.00 98.44 210 ARG A CA 1
ATOM 1698 C C . ARG A 1 210 ? -17.507 -3.116 14.465 1.00 98.44 210 ARG A C 1
ATOM 1700 O O . ARG A 1 210 ? -18.605 -3.513 14.088 1.00 98.44 210 ARG A O 1
ATOM 1707 N N . ALA A 1 211 ? -16.386 -3.451 13.831 1.00 98.06 211 ALA A N 1
ATOM 1708 C CA . ALA A 1 211 ? -16.353 -4.346 12.676 1.00 98.06 211 ALA A CA 1
ATOM 1709 C C . ALA A 1 211 ? -16.870 -5.746 13.041 1.00 98.06 211 ALA A C 1
ATOM 1711 O O . ALA A 1 211 ? -17.689 -6.311 12.311 1.00 98.06 211 ALA A O 1
ATOM 1712 N N . TRP A 1 212 ? -16.467 -6.268 14.203 1.00 97.00 212 TRP A N 1
ATOM 1713 C CA . TRP A 1 212 ? -16.911 -7.568 14.697 1.00 97.00 212 TRP A CA 1
ATOM 1714 C C . TRP A 1 212 ? -18.423 -7.621 14.936 1.00 97.00 212 TRP A C 1
ATOM 1716 O O . TRP A 1 212 ? -19.074 -8.583 14.531 1.00 97.00 212 TRP A O 1
ATOM 1726 N N . GLU A 1 213 ? -19.009 -6.565 15.509 1.00 97.31 213 GLU A N 1
ATOM 1727 C CA . GLU A 1 213 ? -20.466 -6.428 15.674 1.00 97.31 213 GLU A CA 1
ATOM 1728 C C . GLU A 1 213 ? -21.222 -6.473 14.329 1.00 97.31 213 GLU A C 1
ATOM 1730 O O . GLU A 1 213 ? -22.389 -6.865 14.287 1.00 97.31 213 GLU A O 1
ATOM 1735 N N . LYS A 1 214 ? -20.561 -6.124 13.215 1.00 96.81 214 LYS A N 1
ATOM 1736 C CA . LYS A 1 214 ? -21.099 -6.222 11.844 1.00 96.81 214 LYS A CA 1
ATOM 1737 C C . LYS A 1 214 ? -20.694 -7.511 11.110 1.00 96.81 214 LYS A C 1
ATOM 1739 O O . LYS A 1 214 ? -20.973 -7.641 9.917 1.00 96.81 214 LYS A O 1
ATOM 1744 N N . GLY A 1 215 ? -20.055 -8.460 11.798 1.00 95.44 215 GLY A N 1
ATOM 1745 C CA . GLY A 1 215 ? -19.610 -9.739 11.237 1.00 95.44 215 GLY A CA 1
ATOM 1746 C C . GLY A 1 215 ? -18.334 -9.659 10.392 1.00 95.44 215 GLY A C 1
ATOM 1747 O O . GLY A 1 215 ? -18.054 -10.586 9.631 1.00 95.44 215 GLY A O 1
ATOM 1748 N N . ILE A 1 216 ? -17.564 -8.573 10.508 1.00 97.56 216 ILE A N 1
ATOM 1749 C CA . ILE A 1 216 ? -16.338 -8.333 9.739 1.00 97.56 216 ILE A CA 1
ATOM 1750 C C . ILE A 1 216 ? -15.120 -8.568 10.634 1.00 97.56 216 ILE A C 1
ATOM 1752 O O . ILE A 1 216 ? -14.958 -7.929 11.672 1.00 97.56 216 ILE A O 1
ATOM 1756 N N . ARG A 1 217 ? -14.226 -9.461 10.208 1.00 95.75 217 ARG A N 1
ATOM 1757 C CA . ARG A 1 217 ? -12.934 -9.697 10.866 1.00 95.75 217 ARG A CA 1
ATOM 1758 C C . ARG A 1 217 ? -11.871 -8.772 10.290 1.00 95.75 217 ARG A C 1
ATOM 1760 O O . ARG A 1 217 ? -11.790 -8.624 9.072 1.00 95.75 217 ARG A O 1
ATOM 1767 N N . LEU A 1 218 ? -11.042 -8.178 11.142 1.00 96.88 218 LEU A N 1
ATOM 1768 C CA . LEU A 1 218 ? -9.894 -7.405 10.676 1.00 96.88 218 LEU A CA 1
ATOM 1769 C C . LEU A 1 218 ? -8.702 -8.319 10.401 1.00 96.88 218 LEU A C 1
ATOM 1771 O O . LEU A 1 218 ? -8.471 -9.295 11.113 1.00 96.88 218 LEU A O 1
ATOM 1775 N N . ALA A 1 219 ? -7.942 -7.972 9.371 1.00 94.81 219 ALA A N 1
ATOM 1776 C CA . ALA A 1 219 ? -6.661 -8.573 9.046 1.00 94.81 219 ALA A CA 1
ATOM 1777 C C . ALA A 1 219 ? -5.655 -7.476 8.685 1.00 94.81 219 ALA A C 1
ATOM 1779 O O . ALA A 1 219 ? -6.030 -6.376 8.274 1.00 94.81 219 ALA A O 1
ATOM 1780 N N . SER A 1 220 ? -4.373 -7.793 8.818 1.00 93.50 220 SER A N 1
ATOM 1781 C CA . SER A 1 220 ? -3.267 -6.909 8.462 1.00 93.50 220 SER A CA 1
ATOM 1782 C C . SER A 1 220 ? -2.177 -7.705 7.755 1.00 93.50 220 SER A C 1
ATOM 1784 O O . SER A 1 220 ? -2.115 -8.930 7.867 1.00 93.50 220 SER A O 1
ATOM 1786 N N . ASP A 1 221 ? -1.335 -7.010 6.996 1.00 89.81 221 ASP A N 1
ATOM 1787 C CA . ASP A 1 221 ? -0.127 -7.592 6.435 1.00 89.81 221 ASP A CA 1
ATOM 1788 C C . ASP A 1 221 ? 0.882 -7.928 7.542 1.00 89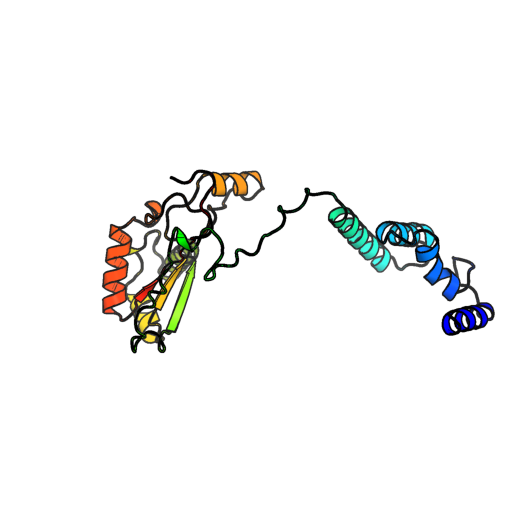.81 221 ASP A C 1
ATOM 1790 O O . ASP A 1 221 ? 0.977 -7.233 8.546 1.00 89.81 221 ASP A O 1
ATOM 1794 N N . MET A 1 222 ? 1.652 -8.998 7.365 1.00 87.25 222 MET A N 1
ATOM 1795 C CA . MET A 1 222 ? 2.779 -9.351 8.230 1.00 87.25 222 MET A CA 1
ATOM 1796 C C . MET A 1 222 ? 4.002 -9.533 7.333 1.00 87.25 222 MET A C 1
ATOM 1798 O O . MET A 1 222 ? 3.903 -10.165 6.280 1.00 87.25 222 MET A O 1
ATOM 1802 N N . VAL A 1 223 ? 5.134 -8.929 7.705 1.00 86.62 223 VAL A N 1
ATOM 1803 C CA . VAL A 1 223 ? 6.342 -8.865 6.867 1.00 86.62 223 VAL A CA 1
ATOM 1804 C C . VAL A 1 223 ? 7.496 -9.573 7.584 1.00 86.62 223 VAL A C 1
ATOM 1806 O O . VAL A 1 223 ? 8.332 -8.929 8.214 1.00 86.62 223 VAL A O 1
ATOM 1809 N N . PRO A 1 224 ? 7.586 -10.911 7.504 1.00 82.06 224 PRO A N 1
ATOM 1810 C CA . PRO A 1 224 ? 8.593 -11.659 8.258 1.00 82.06 224 PRO A CA 1
ATOM 1811 C C . PRO A 1 224 ? 9.988 -11.564 7.629 1.00 82.06 224 PRO A C 1
ATOM 1813 O O . PRO A 1 224 ? 10.986 -11.839 8.280 1.00 82.06 224 PRO A O 1
ATOM 1816 N N . ASN A 1 225 ? 10.057 -11.201 6.345 1.00 86.56 225 ASN A N 1
ATOM 1817 C CA . ASN A 1 225 ? 11.288 -11.264 5.563 1.00 86.56 225 ASN A CA 1
ATOM 1818 C C . ASN A 1 225 ? 12.264 -10.116 5.865 1.00 86.56 225 ASN A C 1
ATOM 1820 O O . ASN A 1 225 ? 13.472 -10.296 5.761 1.00 86.56 225 ASN A O 1
ATOM 1824 N N . HIS A 1 226 ? 11.751 -8.915 6.146 1.00 87.25 226 HIS A N 1
ATOM 1825 C CA . HIS A 1 226 ? 12.566 -7.718 6.354 1.00 87.25 226 HIS A CA 1
ATOM 1826 C C . HIS A 1 226 ? 11.782 -6.623 7.080 1.00 87.25 226 HIS A C 1
ATOM 1828 O O . HIS A 1 226 ? 10.554 -6.637 7.118 1.00 87.25 226 HIS A O 1
ATOM 1834 N N . VAL A 1 227 ? 12.519 -5.639 7.585 1.00 91.50 227 VAL A N 1
ATOM 1835 C CA . VAL A 1 227 ? 12.013 -4.406 8.199 1.00 91.50 227 VAL A CA 1
ATOM 1836 C C . VAL A 1 227 ? 12.747 -3.198 7.600 1.00 91.50 227 VAL A C 1
ATOM 1838 O O . VAL A 1 227 ? 13.605 -3.345 6.724 1.00 91.50 227 VAL A O 1
ATOM 1841 N N . GLY A 1 228 ? 12.367 -1.982 7.992 1.00 90.06 228 GLY A N 1
ATOM 1842 C CA . GLY A 1 228 ? 13.070 -0.763 7.601 1.00 90.06 228 GLY A CA 1
ATOM 1843 C C . GLY A 1 228 ? 14.519 -0.751 8.091 1.00 90.06 228 GLY A C 1
ATOM 1844 O O . GLY A 1 228 ? 14.833 -1.323 9.124 1.00 90.06 228 GLY A O 1
ATOM 1845 N N . ILE A 1 229 ? 15.411 -0.072 7.363 1.00 89.81 229 ILE A N 1
ATOM 1846 C CA . ILE A 1 229 ? 16.847 0.010 7.709 1.00 89.81 229 ILE A CA 1
ATOM 1847 C C . ILE A 1 229 ? 17.109 0.613 9.096 1.00 89.81 229 ILE A C 1
ATOM 1849 O O . ILE A 1 229 ? 18.163 0.402 9.685 1.00 89.81 229 ILE A O 1
ATOM 1853 N N . ASP A 1 230 ? 16.163 1.404 9.580 1.00 92.31 230 ASP A N 1
ATOM 1854 C CA . ASP A 1 230 ? 16.205 2.107 10.847 1.00 92.31 230 ASP A CA 1
ATOM 1855 C C . ASP A 1 230 ? 15.390 1.402 11.946 1.00 92.31 230 ASP A C 1
ATOM 1857 O O . ASP A 1 230 ? 15.408 1.891 13.060 1.00 92.31 230 ASP A O 1
ATOM 1861 N N . SER A 1 231 ? 14.738 0.263 11.673 1.00 89.38 231 SER A N 1
ATOM 1862 C CA . SER A 1 231 ? 13.811 -0.424 12.592 1.00 89.38 231 SER A CA 1
ATOM 1863 C C . SER A 1 231 ? 14.345 -0.670 14.007 1.00 89.38 231 SER A C 1
ATOM 1865 O O . SER A 1 231 ? 15.548 -0.861 14.206 1.00 89.38 231 SER A O 1
ATOM 1867 N N . LYS A 1 232 ? 13.415 -0.764 14.959 1.00 86.00 232 LYS A N 1
ATOM 1868 C CA . LYS A 1 232 ? 13.669 -0.995 16.384 1.00 86.00 232 LYS A CA 1
ATOM 1869 C C . LYS A 1 232 ? 13.649 -2.473 16.776 1.00 86.00 232 LYS A C 1
ATOM 1871 O O . LYS A 1 232 ? 12.828 -3.228 16.215 1.00 86.00 232 LYS A O 1
#

pLDDT: mean 86.59, std 12.42, range [48.81, 98.56]

Secondary structure (DSSP, 8-state):
-HHHHHHHHHHTTSPPPTTT-S-HHHHHHHHHHH-TT-HHHHHHHHHHHSTTTS-HHHHHHHHHHHHHHHHHSS---S-SS-------STTSTTTTTS-----PPPPPTTGGG--EEEEEHHHHHHHHHHHHTS---SGGGS-HHHHHHHHHTT--EEEEET-EEE-HHHHHHHHHTT-TTPPPPTTSEEEEEE-GGGTHHHHHHHHHHHHHHTT-EEEE----S---TT--

Radius of gyration: 30.3 Å; chains: 1; bounding box: 54×47×80 Å

Sequence (232 aa):
QAFIARLEEFFDTEPPVGGLGTTLFGTLRAPILASPNSLQGQWDYIARNWASILPDDLAQKLTLVGDMLREEERMRGWGPPEAHVLTFGKGQDLSDLYPEYERYSRDEDWMSNVVLVAKSTYVWLDQLSKQYGRNIHRLDQIPDEELEKLSRWGVTGLWLIGVWERSQASRRIKQIRGNPEALASAYSLWDYIIADELGGEEAYQDLARRAWEKGIRLASDMVPNHVGIDSK

Foldseek 3Di:
DVVLVVVVVVQVVPAPDPQQRHGPSCVVCVLCVQCVPDPLSSLVCCLPRCVVPDDPVVNVVSVVVSVVSVVVPDPPDPPDPDPPPPDDDPDDPVCVVPVPDDPDDPDDPVPVVADEDEDAAQVVQVVQCVVVVHRGFALLSRDLVVLLVCLVVVHQEYEHQLQAAADPVQLVVVCVVPCVVDDGDSQAHQDRWGHVRNVTPVSVVNNQVSSVVSNYHYHYDDHPPDHHPNHD